Protein 2O8P (pdb70)

Sequence (215 aa):
DERLLQKYRAQVFEWGGCCFDKFEALKSLIYLSEFENSEFDDEERHLLTLCIKHKISDYRTTTSSQVLQEQTKQLNNDELVKICSEYVFSSLRKDIKAFLQSFEDCVDRLVEKSFFSKFFKLKVKSSDISRYKLEFGLCSLEDSKKIHQDAFTLLCEHPDKIEQLPLGFIQNLAYILSEKYGEKKQVFNLNSLGKILELQIKEQENDRKAQITVYLQGIK

Foldseek 3Di:
DLLVVLLVQLVVCVVVLNLVSVVSLLVNLVVCLVVLHADDPSSLVSLVSSLVSLVVVLVCLVVLVVVLVPDDPDVVVNVVSVVVNVVSLVVNLVVLVVSLVSLVSGRDDDLQSVLSSLLVVLVSLVVCCVSVNDDLVVSLVSLVVSLVSCVVCLVCVLVYDLVSNLVSLCCCVPPVVCVPVSVCLVVSLVVLVVVLVPDPDVVSVSSVVNSVSSD

CATH classification: 1.20.190.20

Solvent-accessible surface area: 12506 Å² total

Radius of gyration: 20.88 Å; Cα contacts (8 Å, |Δi|>4): 177; chains: 1; bounding box: 38×69×44 Å

Nearest PDB structures (foldseek):
  2o8p-assembly1_A-2  TM=1.005E+00  e=1.101E-26  Cryptosporidium parvum
  6fnb-assembly1_B  TM=6.267E-01  e=9.068E-07  Homo sapiens
  2c1n-assembly2_B  TM=6.192E-01  e=2.957E-06  Homo sapiens
  6f09-assembly3_P  TM=6.173E-01  e=4.316E-06  Homo sapiens
  4y3b-assembly1_A  TM=6.314E-01  e=2.602E-05  Homo sapiens

InterPro domains:
  IPR023410 14-3-3 domain [PF00244] (18-228)
  IPR036815 14-3-3 domain superfamily [G3DSA:1.20.190.20] (6-232)
  IPR036815 14-3-3 domain superfamily [SSF48445] (8-223)

Structure (mmCIF, N/CA/C/O backbone):
data_2O8P
#
_entry.id   2O8P
#
_cell.length_a   87.325
_cell.length_b   87.325
_cell.length_c   167.213
_cell.angle_alpha   90.00
_cell.angle_beta   90.00
_cell.angle_gamma   90.00
#
_symmetry.space_group_name_H-M   'I 4 2 2'
#
loop_
_entity.id
_entity.type
_entity.pdbx_description
1 polymer '14-3-3 domain containing protein'
2 water water
#
loop_
_atom_site.group_PDB
_atom_site.id
_atom_site.type_symbol
_atom_site.label_atom_id
_atom_site.label_alt_id
_atom_site.label_comp_id
_atom_site.label_asym_id
_atom_site.label_entity_id
_atom_site.label_seq_id
_atom_site.pdbx_PDB_ins_code
_atom_site.Cartn_x
_atom_site.Cartn_y
_atom_site.Cartn_z
_atom_site.occupancy
_atom_site.B_iso_or_equiv
_atom_site.auth_seq_id
_atom_site.auth_comp_id
_atom_site.auth_asym_id
_atom_site.auth_atom_id
_atom_site.pdbx_PDB_model_num
ATOM 9 N N . ASP A 1 4 ? 41.517 26.727 2.303 1.00 29.36 9 ASP A N 1
ATOM 10 C CA . ASP A 1 4 ? 42.715 26.116 2.855 1.00 24.78 9 ASP A CA 1
ATOM 11 C C . ASP A 1 4 ? 42.475 24.617 3.067 1.00 21.66 9 ASP A C 1
ATOM 12 O O . ASP A 1 4 ? 41.394 24.102 2.716 1.00 18.44 9 ASP A O 1
ATOM 17 N N . GLU A 1 5 ? 43.468 23.914 3.622 1.00 17.69 10 GLU A N 1
ATOM 18 C CA . GLU A 1 5 ? 43.334 22.484 3.730 1.00 15.97 10 GLU A CA 1
ATOM 19 C C . GLU A 1 5 ? 42.155 22.101 4.636 1.00 13.09 10 GLU A C 1
ATOM 20 O O . GLU A 1 5 ? 41.444 21.143 4.341 1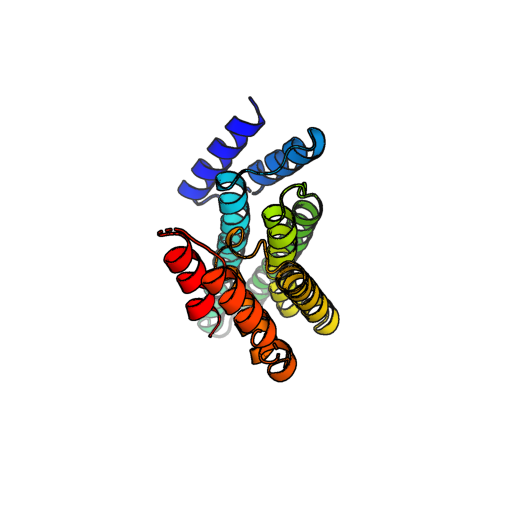.00 12.11 10 GLU A O 1
ATOM 26 N N . ARG A 1 6 ? 41.976 22.836 5.727 1.00 12.74 11 ARG A N 1
ATOM 27 C CA . ARG A 1 6 ? 40.887 22.522 6.660 1.00 12.96 11 ARG A CA 1
ATOM 28 C C . ARG A 1 6 ? 39.496 22.606 5.990 1.00 13.41 11 ARG A C 1
ATOM 29 O O . ARG A 1 6 ? 38.663 21.693 6.117 1.00 12.48 11 ARG A O 1
ATOM 37 N N . LEU A 1 7 ? 39.243 23.677 5.245 1.00 13.45 12 LEU A N 1
ATOM 38 C CA . LEU A 1 7 ? 37.971 23.733 4.479 1.00 13.18 12 LEU A CA 1
ATOM 39 C C . LEU A 1 7 ? 37.881 22.641 3.416 1.00 12.44 12 LEU A C 1
ATOM 40 O O . LEU A 1 7 ? 36.823 22.018 3.231 1.00 11.81 12 LEU A O 1
ATOM 45 N N . LEU A 1 8 ? 38.973 22.385 2.690 1.00 12.04 13 LEU A N 1
ATOM 46 C CA . LEU A 1 8 ? 38.940 21.311 1.693 1.00 11.94 13 LEU A CA 1
ATOM 47 C C . LEU A 1 8 ? 38.495 20.000 2.316 1.00 11.65 13 LEU A C 1
ATOM 48 O O . LEU A 1 8 ? 37.669 19.271 1.745 1.00 11.15 13 LEU A O 1
ATOM 53 N N . GLN A 1 9 ? 39.051 19.678 3.481 1.00 10.73 14 GLN A N 1
ATOM 54 C CA . GLN A 1 9 ? 38.715 18.378 4.122 1.00 11.29 14 GLN A CA 1
ATOM 55 C C . GLN A 1 9 ? 37.262 18.253 4.579 1.00 11.47 14 GLN A C 1
ATOM 56 O O . GLN A 1 9 ? 36.694 17.157 4.552 1.00 11.18 14 GLN A O 1
ATOM 62 N N . LYS A 1 10 ? 36.664 19.368 4.982 1.00 11.05 15 LYS A N 1
ATOM 63 C CA . LYS A 1 10 ? 35.229 19.416 5.279 1.00 11.02 15 LYS A CA 1
ATOM 64 C C . LYS A 1 10 ? 34.473 19.041 3.996 1.00 11.17 15 LYS A C 1
ATOM 65 O O . LYS A 1 10 ? 33.546 18.203 3.995 1.00 10.74 15 LYS A O 1
ATOM 71 N N . TYR A 1 11 ? 34.838 19.702 2.895 1.00 10.66 16 TYR A N 1
ATOM 72 C CA . TYR A 1 11 ? 34.198 19.380 1.618 1.00 11.05 16 TYR A CA 1
ATOM 73 C C . TYR A 1 11 ? 34.417 17.916 1.187 1.00 11.66 16 TYR A C 1
ATOM 74 O O . TYR A 1 11 ? 33.456 17.237 0.766 1.00 11.56 16 TYR A O 1
ATOM 83 N N . ARG A 1 12 ? 35.657 17.423 1.312 1.00 11.16 17 ARG A N 1
ATOM 84 C CA . ARG A 1 12 ? 35.944 16.040 0.911 1.00 11.51 17 ARG A CA 1
ATOM 85 C C . ARG A 1 12 ? 35.155 15.078 1.788 1.00 11.65 17 ARG A C 1
ATOM 86 O O . ARG A 1 12 ? 34.562 14.148 1.279 1.00 10.74 17 ARG A O 1
ATOM 94 N N . ALA A 1 13 ? 35.107 15.342 3.098 1.00 11.66 18 ALA A N 1
ATOM 95 C CA . ALA A 1 13 ? 34.354 14.476 4.030 1.00 11.20 18 ALA A CA 1
ATOM 96 C C . ALA A 1 13 ? 32.873 14.396 3.646 1.00 11.63 18 ALA A C 1
ATOM 97 O O . ALA A 1 13 ? 32.260 13.302 3.644 1.00 10.96 18 ALA A O 1
ATOM 99 N N . GLN A 1 14 ? 32.271 15.561 3.341 1.00 10.95 19 GLN A N 1
ATOM 100 C CA . GLN A 1 14 ? 30.880 15.563 2.864 1.00 11.90 19 GLN A CA 1
ATOM 101 C C . GLN A 1 14 ? 30.684 14.780 1.582 1.00 11.78 19 GLN A C 1
ATOM 102 O O . GLN A 1 14 ? 29.753 13.971 1.464 1.00 11.89 19 GLN A O 1
ATOM 108 N N . VAL A 1 15 ? 31.537 15.027 0.597 1.00 11.74 20 VAL A N 1
ATOM 109 C CA . VAL A 1 15 ? 31.386 14.362 -0.693 1.00 12.01 20 VAL A CA 1
ATOM 110 C C . VAL A 1 15 ? 31.551 12.819 -0.569 1.00 12.23 20 VAL A C 1
ATOM 111 O O . VAL A 1 15 ? 30.774 12.067 -1.154 1.00 11.60 20 VAL A O 1
ATOM 115 N N . PHE A 1 16 ? 32.530 12.359 0.211 1.00 13.03 21 PHE A N 1
ATOM 116 C CA . PHE A 1 16 ? 32.686 10.918 0.496 1.00 12.74 21 PHE A CA 1
ATOM 117 C C . PHE A 1 16 ? 31.476 10.339 1.211 1.00 13.15 21 PHE A C 1
ATOM 118 O O . PHE A 1 16 ? 31.078 9.226 0.926 1.00 13.21 21 PHE A O 1
ATOM 126 N N . GLU A 1 17 ? 30.874 11.099 2.125 1.00 12.60 22 GLU A N 1
ATOM 127 C CA . GLU A 1 17 ? 29.646 10.668 2.768 1.00 14.71 22 GLU A CA 1
ATOM 128 C C . GLU A 1 17 ? 28.538 10.497 1.734 1.00 14.49 22 GLU A C 1
ATOM 129 O O . GLU A 1 17 ? 27.835 9.494 1.730 1.00 14.86 22 GLU A O 1
ATOM 135 N N . TRP A 1 18 ? 28.404 11.470 0.843 1.00 14.80 23 TRP A N 1
ATOM 136 C CA . TRP A 1 18 ? 27.383 11.379 -0.219 1.00 14.50 23 TRP A CA 1
ATOM 137 C C . TRP A 1 18 ? 27.600 10.177 -1.140 1.00 15.32 23 TRP A C 1
ATOM 138 O O . TRP A 1 18 ? 26.630 9.507 -1.557 1.00 14.97 23 TRP A O 1
ATOM 149 N N . GLY A 1 19 ? 28.862 9.886 -1.460 1.00 15.15 24 GLY A N 1
ATOM 150 C CA . GLY A 1 19 ? 29.194 8.683 -2.252 1.00 16.91 24 GLY A CA 1
ATOM 151 C C . GLY A 1 19 ? 29.234 7.375 -1.463 1.00 18.80 24 GLY A C 1
ATOM 152 O O . GLY A 1 19 ? 29.559 6.333 -2.025 1.00 20.34 24 GLY A O 1
ATOM 153 N N . GLY A 1 20 ? 28.922 7.416 -0.170 1.00 17.85 25 GLY A N 1
ATOM 154 C CA . GLY A 1 20 ? 28.952 6.219 0.678 1.00 17.51 25 GLY A CA 1
ATOM 155 C C . GLY A 1 20 ? 30.307 5.585 0.926 1.00 18.40 25 GLY A C 1
ATOM 156 O O . GLY A 1 20 ? 30.365 4.413 1.287 1.00 18.96 25 GLY A O 1
ATOM 157 N N A CYS A 1 21 ? 31.371 6.368 0.763 0.50 18.44 26 CYS A N 1
ATOM 158 N N B CYS A 1 21 ? 31.394 6.337 0.711 0.50 17.79 26 CYS A N 1
ATOM 159 C CA A CYS A 1 21 ? 32.726 5.908 0.965 0.50 17.81 26 CYS A CA 1
ATOM 160 C CA B CYS A 1 21 ? 32.751 5.866 0.999 0.50 17.86 26 CYS A CA 1
ATOM 161 C C A CYS A 1 21 ? 33.233 6.283 2.366 0.50 17.60 26 CYS A C 1
ATOM 162 C C B CYS A 1 21 ? 33.200 6.302 2.382 0.50 17.52 26 CYS A C 1
ATOM 163 O O A CYS A 1 21 ? 33.981 7.249 2.530 0.50 16.18 26 CYS A O 1
ATOM 164 O O B CYS A 1 21 ? 33.868 7.324 2.553 0.50 16.16 26 CYS A O 1
ATOM 169 N N . PHE A 1 22 ? 32.831 5.506 3.373 1.00 16.88 27 PHE A N 1
ATOM 170 C CA . PHE A 1 22 ? 33.017 5.926 4.768 1.00 17.22 27 PHE A CA 1
ATOM 171 C C . PHE A 1 22 ? 34.453 5.842 5.247 1.00 17.29 27 PHE A C 1
ATOM 172 O O . PHE A 1 22 ? 34.852 6.578 6.171 1.00 16.66 27 PHE A O 1
ATOM 180 N N . ASP A 1 23 ? 35.242 4.966 4.624 1.00 18.34 28 ASP A N 1
ATOM 181 C CA . ASP A 1 23 ? 36.658 4.892 4.960 1.00 18.85 28 ASP A CA 1
ATOM 182 C C . ASP A 1 23 ? 37.446 6.130 4.471 1.00 17.98 28 ASP A C 1
ATOM 183 O O . ASP A 1 23 ? 38.284 6.665 5.225 1.00 16.11 28 ASP A O 1
ATOM 188 N N . LYS A 1 24 ? 37.150 6.609 3.248 1.00 16.61 29 LYS A N 1
ATOM 189 C CA . LYS A 1 24 ? 37.713 7.866 2.732 1.00 16.78 29 LYS A CA 1
ATOM 190 C C . LYS A 1 24 ? 37.202 9.067 3.530 1.00 15.20 29 LYS A C 1
ATOM 191 O O . LYS A 1 24 ? 37.939 10.043 3.754 1.00 14.34 29 LYS A O 1
ATOM 203 N N . PHE A 1 26 ? 36.466 8.942 6.678 1.00 13.52 31 PHE A N 1
ATOM 204 C CA . PHE A 1 26 ? 37.214 8.919 7.943 1.00 13.50 31 PHE A CA 1
ATOM 205 C C . PHE A 1 26 ? 38.609 9.476 7.752 1.00 13.46 31 PHE A C 1
ATOM 206 O O . PHE A 1 26 ? 39.097 10.162 8.634 1.00 11.91 31 PHE A O 1
ATOM 214 N N . GLU A 1 27 ? 39.267 9.187 6.617 1.00 14.12 32 GLU A N 1
ATOM 215 C CA . GLU A 1 27 ? 40.608 9.766 6.352 1.00 14.58 32 GLU A CA 1
ATOM 216 C C . GLU A 1 27 ? 40.578 11.310 6.319 1.00 14.02 32 GLU A C 1
ATOM 217 O O . GLU A 1 27 ? 41.468 11.987 6.853 1.00 12.64 32 GLU A O 1
ATOM 223 N N . ALA A 1 28 ? 39.550 11.859 5.689 1.00 13.52 33 ALA A N 1
ATOM 224 C CA . ALA A 1 28 ? 39.379 13.323 5.645 1.00 12.94 33 ALA A CA 1
ATOM 225 C C . ALA A 1 28 ? 39.149 13.863 7.060 1.00 12.25 33 ALA A C 1
ATOM 226 O O . ALA A 1 28 ? 39.695 14.892 7.442 1.00 11.08 33 ALA A O 1
ATOM 228 N N . LEU A 1 29 ? 38.362 13.150 7.856 1.00 12.04 34 LEU A N 1
ATOM 229 C CA . LEU A 1 29 ? 38.104 13.549 9.251 1.00 12.61 34 LEU A CA 1
ATOM 230 C C . LEU A 1 29 ? 39.357 13.488 10.123 1.00 11.91 34 LEU A C 1
ATOM 231 O O . LEU A 1 29 ? 39.591 14.385 10.960 1.00 10.05 34 LEU A O 1
ATOM 236 N N . LYS A 1 30 ? 40.180 12.446 9.920 1.00 9.96 35 LYS A N 1
ATOM 237 C CA . LYS A 1 30 ? 41.477 12.390 10.596 1.00 10.27 35 LYS A CA 1
ATOM 238 C C . 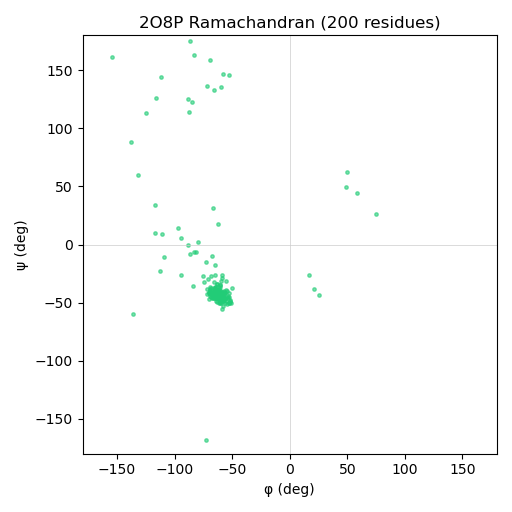LYS A 1 30 ? 42.324 13.624 10.304 1.00 11.05 35 LYS A C 1
ATOM 239 O O . LYS A 1 30 ? 43.014 14.151 11.190 1.00 10.89 35 LYS A O 1
ATOM 245 N N . SER A 1 31 ? 42.310 14.068 9.060 1.00 11.74 36 SER A N 1
ATOM 246 C CA . SER A 1 31 ? 43.038 15.310 8.704 1.00 12.30 36 SER A CA 1
ATOM 247 C C . SER A 1 31 ? 42.415 16.539 9.395 1.00 12.86 36 SER A C 1
ATOM 248 O O . SER A 1 31 ? 43.146 17.359 9.948 1.00 11.83 36 SER A O 1
ATOM 251 N N . LEU A 1 32 ? 41.084 16.655 9.400 1.00 12.86 37 LEU A N 1
ATOM 252 C CA . LEU A 1 32 ? 40.387 17.744 10.167 1.00 13.57 37 LEU A CA 1
ATOM 253 C C . LEU A 1 32 ? 40.785 17.796 11.634 1.00 14.10 37 LEU A C 1
ATOM 254 O O . LEU A 1 32 ? 41.058 18.882 12.195 1.00 13.21 37 LEU A O 1
ATOM 259 N N . ILE A 1 33 ? 40.806 16.615 12.260 1.00 12.33 38 ILE A N 1
ATOM 260 C CA . ILE A 1 33 ? 41.183 16.489 13.670 1.00 13.40 38 ILE A CA 1
ATOM 261 C C . ILE A 1 33 ? 42.621 17.012 13.873 1.00 13.03 38 ILE A C 1
ATOM 262 O O . ILE A 1 33 ? 42.890 17.765 14.808 1.00 12.82 38 ILE A O 1
ATOM 267 N N . TYR A 1 34 ? 43.540 16.531 13.041 1.00 12.89 39 TYR A N 1
ATOM 268 C CA . TYR A 1 34 ? 44.956 16.942 13.147 1.00 12.99 39 TYR A CA 1
ATOM 269 C C . TYR A 1 34 ? 45.071 18.464 12.982 1.00 12.37 39 TYR A C 1
ATOM 270 O O . TYR A 1 34 ? 45.774 19.139 13.763 1.00 12.12 39 TYR A O 1
ATOM 279 N N . LEU A 1 35 ? 44.394 19.010 11.966 1.00 13.02 40 LEU A N 1
ATOM 280 C CA . LEU A 1 35 ? 44.511 20.453 11.646 1.00 14.11 40 LEU A CA 1
ATOM 281 C C . LEU A 1 35 ? 43.966 21.341 12.767 1.00 14.62 40 LEU A C 1
ATOM 282 O O . LEU A 1 35 ? 44.598 22.341 13.169 1.00 14.43 40 LEU A O 1
ATOM 287 N N . SER A 1 36 ? 42.778 20.970 13.253 1.00 14.50 41 SER A N 1
ATOM 288 C CA . SER A 1 36 ? 42.142 21.679 14.364 1.00 15.69 41 SER A CA 1
ATOM 289 C C . SER A 1 36 ? 43.023 21.596 15.619 1.00 15.45 41 SER A C 1
ATOM 290 O O . SER A 1 36 ? 43.204 22.598 16.311 1.00 15.86 41 SER A O 1
ATOM 293 N N . GLU A 1 37 ? 43.587 20.419 15.907 1.00 15.81 42 GLU A N 1
ATOM 294 C CA . GLU A 1 37 ? 44.459 20.234 17.058 1.00 17.21 42 GLU A CA 1
ATOM 295 C C . GLU A 1 37 ? 45.706 21.093 16.909 1.00 18.39 42 GLU A C 1
ATOM 296 O O . GLU A 1 37 ? 46.101 21.785 17.848 1.00 18.25 42 GLU A O 1
ATOM 302 N N . PHE A 1 38 ? 46.298 21.052 15.723 1.00 18.18 43 PHE A N 1
ATOM 303 C CA . PHE A 1 38 ? 47.537 21.796 15.443 1.00 20.09 43 PHE A CA 1
ATOM 304 C C . PHE A 1 38 ? 47.370 23.306 15.662 1.00 20.68 43 PHE A C 1
ATOM 305 O O . PHE A 1 38 ? 48.240 23.961 16.242 1.00 21.26 43 PHE A O 1
ATOM 313 N N . GLU A 1 39 ? 46.261 23.843 15.194 1.00 20.20 44 GLU A N 1
ATOM 314 C CA . GLU A 1 39 ? 45.981 25.255 15.298 1.00 22.23 44 GLU A CA 1
ATOM 315 C C . GLU A 1 39 ? 45.276 25.647 16.600 1.00 22.65 44 GLU A C 1
ATOM 316 O O . GLU A 1 39 ? 44.979 26.825 16.802 1.00 23.09 44 GLU A O 1
ATOM 322 N N . ASN A 1 40 ? 44.994 24.661 17.457 1.00 22.01 45 ASN A N 1
ATOM 323 C CA . ASN A 1 40 ? 44.206 24.858 18.680 1.00 22.96 45 ASN A CA 1
ATOM 324 C C . ASN A 1 40 ? 42.902 25.627 18.407 1.00 22.73 45 ASN A C 1
ATOM 325 O O . ASN A 1 40 ? 42.559 26.608 19.103 1.00 22.08 45 ASN A O 1
ATOM 330 N N . SER A 1 41 ? 42.169 25.164 17.391 1.00 21.80 46 SER A N 1
ATOM 331 C CA . SER A 1 41 ? 41.000 25.865 16.895 1.00 21.77 46 SER A CA 1
ATOM 332 C C . SER A 1 41 ? 39.793 24.929 16.910 1.00 21.01 46 SER A C 1
ATOM 333 O O . SER A 1 41 ? 39.779 23.944 16.174 1.00 21.54 46 SER A O 1
ATOM 336 N N . GLU A 1 42 ? 38.801 25.220 17.756 1.00 19.21 47 GLU A N 1
ATOM 337 C CA . GLU A 1 42 ? 37.644 24.339 17.962 1.00 18.39 47 GLU A CA 1
ATOM 338 C C . GLU A 1 42 ? 36.953 23.954 16.653 1.00 17.34 47 GLU A C 1
ATOM 339 O O . GLU A 1 42 ? 36.892 24.773 15.734 1.00 16.98 47 GLU A O 1
ATOM 345 N N . PHE A 1 43 ? 36.404 22.734 16.563 1.00 16.39 48 PHE A N 1
ATOM 346 C CA . PHE A 1 43 ? 35.512 22.353 15.447 1.00 16.13 48 PHE A CA 1
ATOM 347 C C . PHE A 1 43 ? 34.303 23.293 15.379 1.00 16.71 48 PHE A C 1
ATOM 348 O O . PHE A 1 43 ? 33.823 23.788 16.429 1.00 17.03 48 PHE A O 1
ATOM 356 N N . ASP A 1 44 ? 33.823 23.546 14.169 1.00 15.83 49 ASP A N 1
ATOM 357 C CA . ASP A 1 44 ? 32.498 24.134 13.994 1.00 16.15 49 ASP A CA 1
ATOM 358 C C . ASP A 1 44 ? 31.391 23.066 13.962 1.00 16.46 49 ASP A C 1
ATOM 359 O O . ASP A 1 44 ? 31.670 21.860 14.006 1.00 13.98 49 ASP A O 1
ATOM 364 N N . ASP A 1 45 ? 30.122 23.470 13.913 1.00 15.44 50 ASP A N 1
ATOM 365 C CA . ASP A 1 45 ? 29.066 22.450 14.015 1.00 16.90 50 ASP A CA 1
ATOM 366 C C . ASP A 1 45 ? 28.968 21.510 12.811 1.00 16.53 50 ASP A C 1
ATOM 367 O O . ASP A 1 45 ? 28.520 20.375 12.970 1.00 16.43 50 ASP A O 1
ATOM 372 N N . GLU A 1 46 ? 29.373 21.975 11.630 1.00 15.87 51 GLU A N 1
ATOM 373 C CA . GLU A 1 46 ? 29.357 21.133 10.425 1.00 17.12 51 GLU A CA 1
ATOM 374 C C . GLU A 1 46 ? 30.440 20.048 10.563 1.00 15.45 51 GLU A C 1
ATOM 375 O O . GLU A 1 46 ? 30.197 18.896 10.212 1.00 15.62 51 GLU A O 1
ATOM 381 N N . GLU A 1 47 ? 31.606 20.422 11.081 1.00 14.22 52 GLU A N 1
ATOM 382 C CA . GLU A 1 47 ? 32.685 19.448 11.334 1.00 13.81 52 GLU A CA 1
ATOM 383 C C . GLU A 1 47 ? 32.254 18.431 12.383 1.00 13.95 52 GLU A C 1
ATOM 384 O O . GLU A 1 47 ? 32.537 17.247 12.240 1.00 12.29 52 GLU A O 1
ATOM 390 N N . ARG A 1 48 ? 31.610 18.902 13.459 1.00 12.66 53 ARG A N 1
ATOM 391 C CA . ARG A 1 48 ? 31.133 17.964 14.483 1.00 13.74 53 ARG A CA 1
ATOM 392 C C . ARG A 1 48 ? 30.121 16.982 13.903 1.00 13.47 53 ARG A C 1
ATOM 393 O O . ARG A 1 48 ? 30.129 15.814 14.248 1.00 13.01 53 ARG A O 1
ATOM 401 N N . HIS A 1 49 ? 29.209 17.478 13.071 1.00 13.50 54 HIS A N 1
ATOM 402 C CA . HIS A 1 49 ? 28.165 16.647 12.469 1.00 14.74 54 HIS A CA 1
ATOM 403 C C . HIS A 1 49 ? 28.776 15.578 11.547 1.00 13.62 54 HIS A C 1
ATOM 404 O O . HIS A 1 49 ? 28.345 14.429 11.555 1.00 13.74 54 HIS A O 1
ATOM 411 N N . LEU A 1 50 ? 29.790 15.945 10.773 1.00 12.39 55 LEU A N 1
ATOM 412 C CA . LEU A 1 50 ? 30.443 14.963 9.904 1.00 12.53 55 LEU A CA 1
ATOM 413 C C . LEU A 1 50 ? 31.144 13.879 10.735 1.00 11.79 55 LEU A C 1
ATOM 414 O O . LEU A 1 50 ? 31.113 12.690 10.372 1.00 12.13 55 LEU A O 1
ATOM 419 N N . LEU A 1 51 ? 31.710 14.282 11.868 1.00 11.11 56 LEU A N 1
ATOM 420 C CA . LEU A 1 51 ? 32.416 13.346 12.753 1.00 12.11 56 LEU A CA 1
ATOM 421 C C . LEU A 1 51 ? 31.422 12.300 13.301 1.00 12.09 56 LEU A C 1
ATOM 422 O O . LEU A 1 51 ? 31.689 11.096 13.272 1.00 12.72 56 LEU A O 1
ATOM 427 N N . THR A 1 52 ? 30.249 12.735 13.769 1.00 12.82 57 THR A N 1
ATOM 428 C CA . THR A 1 52 ? 29.300 11.779 14.333 1.00 14.14 57 THR A CA 1
ATOM 429 C C . THR A 1 52 ? 28.598 10.938 13.242 1.00 13.96 57 THR A C 1
ATOM 430 O O . THR A 1 52 ? 28.275 9.760 13.466 1.00 14.87 57 THR A O 1
ATOM 434 N N . LEU A 1 53 ? 28.391 11.524 12.073 1.00 13.06 58 LEU A N 1
ATOM 435 C CA . LEU A 1 53 ? 27.910 10.760 10.907 1.00 14.05 58 LEU A CA 1
ATOM 436 C C . LEU A 1 53 ? 28.840 9.627 10.497 1.00 13.52 58 LEU A C 1
ATOM 437 O O . LEU A 1 53 ? 28.383 8.542 10.158 1.00 14.19 58 LEU A O 1
ATOM 442 N N . CYS A 1 54 ? 30.137 9.880 10.551 1.00 13.93 59 CYS A N 1
ATOM 443 C CA . CYS A 1 54 ? 31.129 8.875 10.197 1.00 14.13 59 CYS A CA 1
ATOM 444 C C . CYS A 1 54 ? 30.997 7.599 11.045 1.00 14.23 59 CYS A C 1
ATOM 445 O O . CYS A 1 54 ? 30.932 6.509 10.492 1.00 14.68 59 CYS A O 1
ATOM 448 N N . ILE A 1 55 ? 30.992 7.722 12.367 1.00 13.91 60 ILE A N 1
ATOM 449 C CA . ILE A 1 55 ? 30.869 6.524 13.223 1.00 14.08 60 ILE A CA 1
ATOM 450 C C . ILE A 1 55 ? 29.489 5.859 13.028 1.00 13.89 60 ILE A C 1
ATOM 451 O O . ILE A 1 55 ? 29.408 4.649 12.926 1.00 12.75 60 ILE A O 1
ATOM 456 N N . LYS A 1 56 ? 28.420 6.654 12.954 1.00 14.21 61 LYS A N 1
ATOM 457 C CA . LYS A 1 56 ? 27.062 6.113 12.733 1.00 15.85 61 LYS A CA 1
ATOM 458 C C . LYS A 1 56 ? 27.109 5.216 11.504 1.00 15.11 61 LYS A C 1
ATOM 459 O O . LYS A 1 56 ? 26.619 4.082 11.529 1.00 16.07 61 LYS A O 1
ATOM 465 N N . HIS A 1 57 ? 27.671 5.733 10.420 1.00 15.13 62 HIS A N 1
ATOM 466 C CA . HIS A 1 57 ? 27.683 5.004 9.138 1.00 16.73 62 HIS A CA 1
ATOM 467 C C . HIS A 1 57 ? 28.562 3.762 9.165 1.00 15.76 62 HIS A C 1
ATOM 468 O O . HIS A 1 57 ? 28.205 2.720 8.592 1.00 16.00 62 HIS A O 1
ATOM 475 N N . LYS A 1 58 ? 29.740 3.889 9.761 1.00 15.20 63 LYS A N 1
ATOM 476 C CA . LYS A 1 58 ? 30.659 2.761 9.830 1.00 14.93 63 LYS A CA 1
ATOM 477 C C . LYS A 1 58 ? 30.021 1.613 10.616 1.00 15.31 63 LYS A C 1
ATOM 478 O O . LYS A 1 58 ? 30.125 0.478 10.220 1.00 14.00 63 LYS A O 1
ATOM 484 N N . ILE A 1 59 ? 29.381 1.930 11.740 1.00 13.96 64 ILE A N 1
ATOM 485 C CA . ILE A 1 59 ? 28.753 0.908 12.562 1.00 14.79 64 ILE A CA 1
ATOM 486 C C . ILE A 1 59 ? 27.583 0.280 11.820 1.00 14.67 64 ILE A C 1
ATOM 487 O O . ILE A 1 59 ? 27.429 -0.933 11.825 1.00 13.50 64 ILE A O 1
ATOM 492 N N . SER A 1 60 ? 26.732 1.113 11.209 1.00 15.42 65 SER A N 1
ATOM 493 C CA . SER A 1 60 ? 25.594 0.617 10.450 1.00 17.32 65 SER A CA 1
ATOM 494 C C . SER A 1 60 ? 26.035 -0.338 9.316 1.00 17.29 65 SER A C 1
ATOM 495 O O . SER A 1 60 ? 25.431 -1.395 9.093 1.00 16.63 65 SER A O 1
ATOM 498 N N . ASP A 1 61 ? 27.076 0.044 8.591 1.00 16.93 66 ASP A N 1
ATOM 499 C CA . ASP A 1 61 ? 27.633 -0.821 7.559 1.00 18.29 66 ASP A CA 1
ATOM 500 C C . ASP A 1 61 ? 28.114 -2.148 8.091 1.00 17.10 66 ASP A C 1
ATOM 501 O O . ASP A 1 61 ? 27.813 -3.210 7.521 1.00 17.34 66 ASP A O 1
ATOM 506 N N . TYR A 1 62 ? 28.860 -2.094 9.184 1.00 15.24 67 TYR A N 1
ATOM 507 C CA . TYR A 1 62 ? 29.359 -3.295 9.821 1.00 15.63 67 TYR A CA 1
ATOM 508 C C . TYR A 1 62 ? 28.170 -4.230 10.140 1.00 15.82 67 TYR A C 1
ATOM 509 O O . TYR A 1 62 ? 28.198 -5.437 9.833 1.00 14.90 67 TYR A O 1
ATOM 518 N N . ARG A 1 63 ? 27.133 -3.671 10.753 1.00 14.29 68 ARG A N 1
ATOM 519 C CA . ARG A 1 63 ? 25.967 -4.473 11.126 1.00 15.55 68 ARG A CA 1
ATOM 520 C C . ARG A 1 63 ? 25.324 -5.120 9.899 1.00 15.66 68 ARG A C 1
ATOM 521 O O . ARG A 1 63 ? 24.981 -6.294 9.939 1.00 15.06 68 ARG A O 1
ATOM 529 N N . THR A 1 64 ? 25.148 -4.339 8.833 1.00 16.08 69 THR A N 1
ATOM 530 C CA . THR A 1 64 ? 24.524 -4.833 7.591 1.00 17.77 69 THR A CA 1
ATOM 531 C C . THR A 1 64 ? 25.339 -5.956 6.947 1.00 17.98 69 THR A C 1
ATOM 532 O O . THR A 1 64 ? 24.804 -7.024 6.649 1.00 16.14 69 THR A O 1
ATOM 544 N N A THR A 1 66 ? 27.704 -7.870 8.219 0.50 17.19 71 THR A N 1
ATOM 545 N N B THR A 1 66 ? 27.674 -7.888 8.211 0.50 17.18 71 THR A N 1
ATOM 546 C CA A THR A 1 66 ? 27.758 -9.052 9.099 0.50 16.31 71 THR A CA 1
ATOM 547 C CA B THR A 1 66 ? 27.779 -9.106 9.015 0.50 16.22 71 THR A CA 1
ATOM 548 C C A THR A 1 66 ? 26.458 -9.853 8.955 0.50 15.65 71 THR A C 1
ATOM 549 C C B THR A 1 66 ? 26.443 -9.862 9.042 0.50 15.92 71 THR A C 1
ATOM 550 O O A THR A 1 66 ? 26.471 -11.039 8.654 0.50 15.05 71 THR A O 1
ATOM 551 O O B THR A 1 66 ? 26.411 -11.082 8.954 0.50 15.48 71 THR A O 1
ATOM 558 N N A SER A 1 67 ? 25.330 -9.185 9.155 0.50 15.03 72 SER A N 1
ATOM 559 N N B SER A 1 67 ? 25.336 -9.135 9.128 0.50 15.48 72 SER A N 1
ATOM 560 C CA A SER A 1 67 ? 24.027 -9.860 9.102 0.50 14.18 72 SER A CA 1
ATOM 561 C CA B SER A 1 67 ? 24.023 -9.796 9.089 0.50 15.05 72 SER A CA 1
ATOM 562 C C A SER A 1 67 ? 23.755 -10.514 7.729 0.50 14.28 72 SER A C 1
ATOM 563 C C B SER A 1 67 ? 23.815 -10.521 7.748 0.50 14.69 72 SER A C 1
ATOM 564 O O A SER A 1 67 ? 23.164 -11.603 7.657 0.50 14.31 72 SER A O 1
ATOM 565 O O B SER A 1 67 ? 23.342 -11.666 7.722 0.50 14.66 72 SER A O 1
ATOM 570 N N . GLN A 1 68 ? 24.191 -9.869 6.645 1.00 13.34 73 GLN A N 1
ATOM 571 C CA . GLN A 1 68 ? 24.038 -10.428 5.295 1.00 14.74 73 GLN A CA 1
ATOM 572 C C . GLN A 1 68 ? 24.811 -11.739 5.143 1.00 14.47 73 GLN A C 1
ATOM 573 O O . GLN A 1 68 ? 24.287 -12.750 4.639 1.00 15.19 73 GLN A O 1
ATOM 579 N N . VAL A 1 69 ? 26.047 -11.749 5.620 1.00 13.50 74 VAL A N 1
ATOM 580 C CA . VAL A 1 69 ? 26.880 -12.949 5.487 1.00 13.23 74 VAL A CA 1
ATOM 581 C C . VAL A 1 69 ? 26.327 -14.073 6.382 1.00 13.67 74 VAL A C 1
ATOM 582 O O . VAL A 1 69 ? 26.217 -15.210 5.947 1.00 13.41 74 VAL A O 1
ATOM 586 N N . LEU A 1 70 ? 25.957 -13.746 7.617 1.00 13.57 75 LEU A N 1
ATOM 587 C CA . LEU A 1 70 ? 25.439 -14.757 8.536 1.00 15.23 75 LEU A CA 1
ATOM 588 C C . LEU A 1 70 ? 24.123 -15.359 8.026 1.00 16.57 75 LEU A C 1
ATOM 589 O O . LEU A 1 70 ? 23.907 -16.566 8.155 1.00 16.25 75 LEU A O 1
ATOM 594 N N . GLN A 1 71 ? 23.234 -14.519 7.489 1.00 16.05 76 GLN A N 1
ATOM 595 C CA . GLN A 1 71 ? 21.985 -14.982 6.889 1.00 19.05 76 GLN A CA 1
ATOM 596 C C . GLN A 1 71 ? 22.203 -16.025 5.770 1.00 17.28 76 GLN A C 1
ATOM 597 O O . GLN A 1 71 ?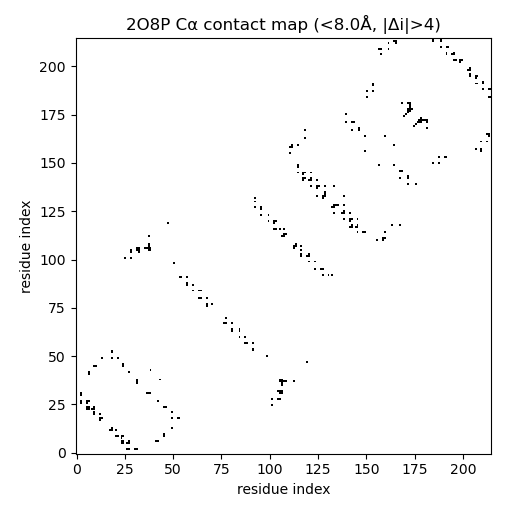 21.541 -17.085 5.731 1.00 16.85 76 GLN A O 1
ATOM 603 N N . GLU A 1 72 ? 23.139 -15.731 4.881 1.00 15.68 77 GLU A N 1
ATOM 604 C CA . GLU A 1 72 ? 23.463 -16.623 3.779 1.00 17.13 77 GLU A CA 1
ATOM 605 C C . GLU A 1 72 ? 24.164 -17.884 4.272 1.00 16.88 77 GLU A C 1
ATOM 606 O O . GLU A 1 72 ? 23.876 -18.991 3.776 1.00 17.87 77 GLU A O 1
ATOM 612 N N . GLN A 1 73 ? 25.078 -17.730 5.232 1.00 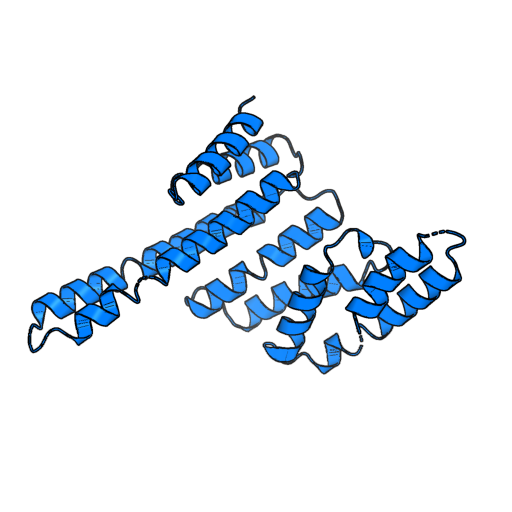16.55 78 GLN A N 1
ATOM 613 C CA . GLN A 1 73 ? 25.799 -18.866 5.824 1.00 18.55 78 GLN A CA 1
ATOM 614 C C . GLN A 1 73 ? 24.806 -19.953 6.275 1.00 19.27 78 GLN A C 1
ATOM 615 O O . GLN A 1 73 ? 24.960 -21.145 5.949 1.00 18.83 78 GLN A O 1
ATOM 621 N N . THR A 1 74 ? 23.790 -19.534 7.021 1.00 19.64 79 THR A N 1
ATOM 622 C CA . THR A 1 74 ? 22.818 -20.486 7.581 1.00 21.28 79 THR A CA 1
ATOM 623 C C . THR A 1 74 ? 21.984 -21.226 6.524 1.00 21.30 79 THR A C 1
ATOM 624 O O . THR A 1 74 ? 21.501 -22.329 6.793 1.00 21.71 79 THR A O 1
ATOM 628 N N . LYS A 1 75 ? 21.795 -20.628 5.350 1.00 19.92 80 LYS A N 1
ATOM 629 C CA . LYS A 1 75 ? 21.003 -21.258 4.301 1.00 21.38 80 LYS A CA 1
ATOM 630 C C . LYS A 1 75 ? 21.790 -22.280 3.457 1.00 20.65 80 LYS A C 1
ATOM 631 O O . LYS A 1 75 ? 21.206 -22.956 2.596 1.00 21.70 80 LYS A O 1
ATOM 637 N N . GLN A 1 76 ? 23.102 -22.391 3.668 1.00 19.27 81 GLN A N 1
ATOM 638 C CA . GLN A 1 76 ? 23.885 -23.401 2.948 1.00 18.88 81 GLN A CA 1
ATOM 639 C C . GLN A 1 76 ? 23.791 -24.728 3.693 1.00 19.08 81 GLN A C 1
ATOM 640 O O . GLN A 1 76 ? 24.060 -24.800 4.895 1.00 20.11 81 GLN A O 1
ATOM 646 N N . LEU A 1 77 ? 23.316 -25.769 3.017 1.00 17.93 82 LEU A N 1
ATOM 647 C CA . LEU A 1 77 ? 23.177 -27.046 3.698 1.00 18.49 82 LEU A CA 1
ATOM 648 C C . LEU A 1 77 ? 24.489 -27.829 3.561 1.00 18.83 82 LEU A C 1
ATOM 649 O O . LEU A 1 77 ? 24.979 -28.069 2.460 1.00 22.27 82 LEU A O 1
ATOM 654 N N . ASN A 1 78 ? 25.067 -28.245 4.664 1.00 20.38 83 ASN A N 1
ATOM 655 C CA . ASN A 1 78 ? 26.233 -29.107 4.577 1.00 19.37 83 ASN A CA 1
ATOM 656 C C . ASN A 1 78 ? 27.344 -28.627 3.640 1.00 18.67 83 ASN A C 1
ATOM 657 O O . ASN A 1 78 ? 27.676 -29.290 2.626 1.00 19.76 83 ASN A O 1
ATOM 662 N N . ASN A 1 79 ? 27.912 -27.484 3.954 1.00 16.41 84 ASN A N 1
ATOM 663 C CA . ASN A 1 79 ? 29.163 -27.109 3.309 1.00 15.42 84 ASN A CA 1
ATOM 664 C C . ASN A 1 79 ? 30.037 -26.529 4.405 1.00 15.04 84 ASN A C 1
ATOM 665 O O . ASN A 1 79 ? 30.039 -25.334 4.647 1.00 12.80 84 ASN A O 1
ATOM 670 N N . ASP A 1 80 ? 30.770 -27.408 5.067 1.00 15.30 85 ASP A N 1
ATOM 671 C CA . ASP A 1 80 ? 31.533 -27.038 6.261 1.00 16.87 85 ASP A CA 1
ATOM 672 C C . ASP A 1 80 ? 32.653 -26.033 5.902 1.00 15.20 85 ASP A C 1
ATOM 673 O O . ASP A 1 80 ? 32.965 -25.133 6.682 1.00 14.73 85 ASP A O 1
ATOM 678 N N . GLU A 1 81 ? 33.274 -26.241 4.747 1.00 14.91 86 GLU A N 1
ATOM 679 C CA . GLU A 1 81 ? 34.371 -25.379 4.279 1.00 14.60 86 GLU A CA 1
ATOM 680 C C . GLU A 1 81 ? 33.892 -23.974 3.966 1.00 14.00 86 GLU A C 1
ATOM 681 O O . GLU A 1 81 ? 34.547 -23.005 4.350 1.00 13.11 86 GLU A O 1
ATOM 687 N N . LEU A 1 82 ? 32.768 -23.856 3.257 1.00 12.31 87 LEU A N 1
ATOM 688 C CA . LEU A 1 82 ? 32.213 -22.533 2.993 1.00 11.47 87 LEU A CA 1
ATOM 689 C C . LEU A 1 82 ? 31.778 -21.860 4.293 1.00 11.94 87 LEU A C 1
ATOM 690 O O . LEU A 1 82 ? 32.010 -20.674 4.471 1.00 11.76 87 LEU A O 1
ATOM 695 N N . VAL A 1 83 ? 31.159 -22.608 5.213 1.00 11.81 88 VAL A N 1
ATOM 696 C CA . VAL A 1 83 ? 30.824 -22.038 6.523 1.00 12.47 88 VAL A CA 1
ATOM 697 C C . VAL A 1 83 ? 32.050 -21.468 7.233 1.00 12.31 88 VAL A C 1
ATOM 698 O O . VAL A 1 83 ? 31.979 -20.386 7.827 1.00 10.03 88 VAL A O 1
ATOM 702 N N . LYS A 1 84 ? 33.182 -22.174 7.166 1.00 12.08 89 LYS A N 1
ATOM 703 C CA . LYS A 1 84 ? 34.379 -21.707 7.839 1.00 13.42 89 LYS A CA 1
ATOM 704 C C . LYS A 1 84 ? 34.877 -20.399 7.238 1.00 11.87 89 LYS A C 1
ATOM 705 O O . LYS A 1 84 ? 35.361 -19.542 7.978 1.00 12.63 89 LYS A O 1
ATOM 711 N N . ILE A 1 85 ? 34.773 -20.260 5.915 1.00 12.34 90 ILE A N 1
ATOM 712 C CA . ILE A 1 85 ? 35.167 -19.027 5.225 1.00 12.23 90 ILE A CA 1
ATOM 713 C C . ILE A 1 85 ? 34.257 -17.863 5.661 1.00 12.60 90 ILE A C 1
ATOM 714 O O . ILE A 1 85 ? 34.730 -16.734 5.913 1.00 11.64 90 ILE A O 1
ATOM 719 N N . CYS A 1 86 ? 32.956 -18.134 5.734 1.00 12.40 91 CYS A N 1
ATOM 720 C CA . CYS A 1 86 ? 32.000 -17.138 6.232 1.00 11.97 91 CYS A CA 1
ATOM 721 C C . CYS A 1 86 ? 32.384 -16.706 7.639 1.00 12.45 91 CYS A C 1
ATOM 722 O O . CYS A 1 86 ? 32.422 -15.520 7.927 1.00 12.55 91 CYS A O 1
ATOM 725 N N . SER A 1 87 ? 32.673 -17.663 8.528 1.00 11.76 92 SER A N 1
ATOM 726 C CA . SER A 1 87 ? 33.023 -17.326 9.912 1.00 12.27 92 SER A CA 1
ATOM 727 C C . SER A 1 87 ? 34.292 -16.496 10.000 1.00 11.55 92 SER A C 1
ATOM 728 O O . SER A 1 87 ? 34.357 -15.526 10.781 1.00 12.33 92 SER A O 1
ATOM 731 N N . GLU A 1 88 ? 35.289 -16.872 9.201 1.00 10.90 93 GLU A N 1
ATOM 732 C CA . GLU A 1 88 ? 36.567 -16.139 9.142 1.00 12.22 93 GLU A CA 1
ATOM 733 C C . GLU A 1 88 ? 36.340 -14.688 8.689 1.00 11.51 93 GLU A C 1
ATOM 734 O O . GLU A 1 88 ? 36.862 -13.722 9.302 1.00 10.51 93 GLU A O 1
ATOM 740 N N . TYR A 1 89 ? 35.514 -14.522 7.664 1.00 10.52 94 TYR A N 1
ATOM 741 C CA . TYR A 1 89 ? 35.174 -13.180 7.185 1.00 11.84 94 TYR A CA 1
ATOM 742 C C . TYR A 1 89 ? 34.436 -12.343 8.228 1.00 11.58 94 TYR A C 1
ATOM 743 O O . TYR A 1 89 ? 34.804 -11.179 8.459 1.00 10.80 94 TYR A O 1
ATOM 752 N N . VAL A 1 90 ? 33.444 -12.955 8.873 1.00 11.39 95 VAL A N 1
ATOM 753 C CA . VAL A 1 90 ? 32.674 -12.287 9.920 1.00 12.82 95 VAL A CA 1
ATOM 754 C C . VAL A 1 90 ? 33.614 -11.833 11.070 1.00 12.06 95 VAL A C 1
ATOM 755 O O . VAL A 1 90 ? 33.496 -10.715 11.620 1.00 11.49 95 VAL A O 1
ATOM 759 N N . PHE A 1 91 ? 34.570 -12.698 11.423 1.00 11.98 96 PHE A N 1
ATOM 760 C CA . PHE A 1 91 ? 35.523 -12.359 12.457 1.00 11.71 96 PHE A CA 1
ATOM 761 C C . PHE A 1 91 ? 36.384 -11.164 12.030 1.00 12.10 96 PHE A C 1
ATOM 762 O O . PHE A 1 91 ? 36.628 -10.243 12.846 1.00 12.69 96 PHE A O 1
ATOM 770 N N A SER A 1 92 ? 36.861 -11.182 10.786 0.50 11.78 97 SER A N 1
ATOM 771 N N B SER A 1 92 ? 36.834 -11.190 10.774 0.50 11.45 97 SER A N 1
ATOM 772 C CA A SER A 1 92 ? 37.693 -10.086 10.289 0.50 12.60 97 SER A CA 1
ATOM 773 C CA B SER A 1 92 ? 37.679 -10.131 10.216 0.50 11.88 97 SER A CA 1
ATOM 774 C C A SER A 1 92 ? 36.937 -8.756 10.324 0.50 12.93 97 SER A C 1
ATOM 775 C C B SER A 1 92 ? 36.966 -8.765 10.211 0.50 12.67 97 SER A C 1
ATOM 776 O O A SER A 1 92 ? 37.509 -7.730 10.689 0.50 12.13 97 SER A O 1
ATOM 777 O O B SER A 1 92 ? 37.593 -7.727 10.465 0.50 11.96 97 SER A O 1
ATOM 782 N N . LEU A 1 93 ? 35.666 -8.781 9.943 1.00 12.67 98 LEU A N 1
ATOM 783 C CA . LEU A 1 93 ? 34.846 -7.545 9.954 1.00 13.20 98 LEU A CA 1
ATOM 784 C C . LEU A 1 93 ? 34.752 -6.978 11.372 1.00 12.65 98 LEU A C 1
ATOM 785 O O . LEU A 1 93 ? 34.857 -5.739 11.572 1.00 12.36 98 LEU A O 1
ATOM 790 N N . ARG A 1 94 ? 34.603 -7.870 12.359 1.00 11.96 99 ARG A N 1
ATOM 791 C CA . ARG A 1 94 ? 34.540 -7.464 13.767 1.00 13.87 99 ARG A CA 1
ATOM 792 C C . ARG A 1 94 ? 35.895 -6.884 14.205 1.00 12.98 99 ARG A C 1
ATOM 793 O O . ARG A 1 94 ? 35.956 -5.899 14.914 1.00 11.47 99 ARG A O 1
ATOM 801 N N . LYS A 1 95 ? 36.995 -7.506 13.781 1.00 11.95 100 LYS A N 1
ATOM 802 C CA . LYS A 1 95 ? 38.312 -7.016 14.165 1.00 12.71 100 LYS A CA 1
ATOM 803 C C . LYS A 1 95 ? 38.491 -5.611 13.594 1.00 12.14 100 LYS A C 1
ATOM 804 O O . LYS A 1 95 ? 39.005 -4.712 14.276 1.00 11.72 100 LYS A O 1
ATOM 810 N N . ASP A 1 96 ? 38.009 -5.406 12.370 1.00 11.89 101 ASP A N 1
ATOM 811 C CA . ASP A 1 96 ? 38.178 -4.122 11.685 1.00 13.10 101 ASP A CA 1
ATOM 812 C C . ASP A 1 96 ? 37.330 -3.040 12.370 1.00 12.41 101 ASP A C 1
ATOM 813 O O . ASP A 1 96 ? 37.762 -1.886 12.442 1.00 12.03 101 ASP A O 1
ATOM 818 N N . ILE A 1 97 ? 36.116 -3.389 12.799 1.00 12.77 102 ILE A N 1
ATOM 819 C CA . ILE A 1 97 ? 35.249 -2.379 13.459 1.00 13.31 102 ILE A CA 1
ATOM 820 C C . ILE A 1 97 ? 35.831 -2.012 14.815 1.00 12.90 102 ILE A C 1
ATOM 821 O O . ILE A 1 97 ? 35.777 -0.852 15.237 1.00 12.52 102 ILE A O 1
ATOM 826 N N . LYS A 1 98 ? 36.416 -3.001 15.497 1.00 11.35 103 LYS A N 1
ATOM 827 C CA . LYS A 1 98 ? 37.105 -2.726 16.741 1.00 13.02 103 LYS A CA 1
ATOM 828 C C . LYS A 1 98 ? 38.293 -1.767 16.520 1.00 12.43 103 LYS A C 1
ATOM 829 O O . LYS A 1 98 ? 38.450 -0.807 17.274 1.00 12.50 103 LYS A O 1
ATOM 835 N N . ALA A 1 99 ? 39.087 -2.025 15.490 1.00 11.87 104 ALA A N 1
ATOM 836 C CA . ALA A 1 99 ? 40.196 -1.135 15.092 1.00 11.80 104 ALA A CA 1
ATOM 837 C C . ALA A 1 99 ? 39.692 0.284 14.786 1.00 11.91 104 ALA A C 1
ATOM 838 O O . ALA A 1 99 ? 40.324 1.273 15.182 1.00 10.80 104 ALA A O 1
ATOM 840 N N . PHE A 1 100 ? 38.606 0.355 14.031 1.00 10.73 105 PHE A N 1
ATOM 841 C CA . PHE A 1 100 ? 37.969 1.636 13.747 1.00 12.16 105 PHE A CA 1
ATOM 842 C C . PHE A 1 100 ? 37.606 2.364 15.037 1.00 12.00 105 PHE A C 1
ATOM 843 O O . PHE A 1 100 ? 37.928 3.546 15.190 1.00 11.99 105 PHE A O 1
ATOM 851 N N . LEU A 1 101 ? 36.930 1.674 15.962 1.00 11.95 106 LEU A N 1
ATOM 852 C CA . LEU A 1 101 ? 36.548 2.295 17.233 1.00 13.21 106 LEU A CA 1
ATOM 853 C C . LEU A 1 101 ? 37.766 2.837 17.988 1.00 13.95 106 LEU A C 1
ATOM 854 O O . LEU A 1 101 ? 37.696 3.922 18.527 1.00 14.03 106 LEU A O 1
ATOM 859 N N . GLN A 1 102 ? 38.880 2.103 17.970 1.00 13.87 107 GLN A N 1
ATOM 860 C CA . GLN A 1 102 ? 40.130 2.542 18.622 1.00 15.55 107 GLN A CA 1
ATOM 861 C C . GLN A 1 102 ? 40.696 3.821 17.981 1.00 14.33 107 GLN A C 1
ATOM 862 O O . GLN A 1 102 ? 41.089 4.772 18.685 1.00 14.16 107 GLN A O 1
ATOM 868 N N . SER A 1 103 ? 40.710 3.852 16.661 1.00 13.33 108 SER A N 1
ATOM 869 C CA . SER A 1 103 ? 41.248 5.019 15.919 1.00 13.52 108 SER A CA 1
ATOM 870 C C . SER A 1 103 ? 40.336 6.217 16.078 1.00 13.14 108 SER A C 1
ATOM 871 O O . SER A 1 103 ? 40.788 7.380 16.253 1.00 13.43 108 SER A O 1
ATOM 874 N N . PHE A 1 104 ? 39.042 5.953 15.998 1.00 12.00 109 PHE A N 1
ATOM 875 C CA . PHE A 1 104 ? 38.058 7.035 16.098 1.00 12.67 109 PHE A CA 1
ATOM 876 C C . PHE A 1 104 ? 38.130 7.643 17.504 1.00 13.36 109 PHE A C 1
ATOM 877 O O . PHE A 1 104 ? 38.101 8.875 17.692 1.00 14.55 109 PHE A O 1
ATOM 885 N N . GLU A 1 105 ? 38.271 6.784 18.498 1.00 13.47 110 GLU A N 1
ATOM 886 C CA . GLU A 1 105 ? 38.396 7.271 19.858 1.00 15.13 110 GLU A CA 1
ATOM 887 C C . GLU A 1 105 ? 39.679 8.086 20.059 1.00 15.22 110 GLU A C 1
ATOM 888 O O . GLU A 1 105 ? 39.627 9.093 20.751 1.00 15.71 110 GLU A O 1
ATOM 894 N N . ASP A 1 106 ? 40.798 7.670 19.463 1.00 15.51 111 ASP A N 1
ATOM 895 C CA . ASP A 1 106 ? 42.039 8.498 19.469 1.00 16.64 111 ASP A CA 1
ATOM 896 C C . ASP A 1 106 ? 41.737 9.919 18.986 1.00 16.25 111 ASP A C 1
ATOM 897 O O . ASP A 1 106 ? 42.191 10.913 19.596 1.00 16.45 111 ASP A O 1
ATOM 902 N N . CYS A 1 107 ? 41.053 10.014 17.844 1.00 14.91 112 CYS A N 1
ATOM 903 C CA . CYS A 1 107 ? 40.672 11.302 17.266 1.00 15.04 112 CYS A CA 1
ATOM 904 C C . CYS A 1 107 ? 39.816 12.129 18.199 1.00 14.06 112 CYS A C 1
ATOM 905 O O . CYS A 1 107 ? 40.076 13.321 18.373 1.00 14.49 112 CYS A O 1
ATOM 908 N N . VAL A 1 108 ? 38.785 11.511 18.774 1.00 12.48 113 VAL A N 1
ATOM 909 C CA . VAL A 1 108 ? 37.849 12.238 19.638 1.00 14.21 113 VAL A CA 1
ATOM 910 C C . VAL A 1 108 ? 38.560 12.780 20.894 1.00 14.61 113 VAL A C 1
ATOM 911 O O . VAL A 1 108 ? 38.288 13.895 21.352 1.00 15.36 113 VAL A O 1
ATOM 915 N N . ASP A 1 109 ? 39.470 11.984 21.437 1.00 15.27 114 ASP A N 1
ATOM 916 C CA . ASP A 1 109 ? 40.283 12.429 22.576 1.00 15.88 114 ASP A CA 1
ATOM 917 C C . ASP A 1 109 ? 41.093 13.691 22.258 1.00 15.86 114 ASP A C 1
ATOM 918 O O . ASP A 1 109 ? 41.467 14.431 23.178 1.00 15.70 114 ASP A O 1
ATOM 923 N N . ARG A 1 110 ? 41.404 13.904 20.981 1.00 15.68 115 ARG A N 1
ATOM 924 C CA . ARG A 1 110 ? 42.216 15.029 20.535 1.00 15.44 115 ARG A CA 1
ATOM 925 C C . ARG A 1 110 ? 41.387 16.229 20.087 1.00 14.86 115 ARG A C 1
ATOM 926 O O . ARG A 1 110 ? 41.951 17.228 19.617 1.00 15.79 115 ARG A O 1
ATOM 934 N N . LEU A 1 111 ? 40.065 16.155 20.257 1.00 14.25 116 LEU A N 1
ATOM 935 C CA . LEU A 1 111 ? 39.196 17.314 19.960 1.00 13.97 116 LEU A CA 1
ATOM 936 C C . LEU A 1 111 ? 39.600 18.509 20.844 1.00 14.28 116 LEU A C 1
ATOM 937 O O . LEU A 1 111 ? 39.829 18.348 22.051 1.00 14.44 116 LEU A O 1
ATOM 942 N N . VAL A 1 112 ? 39.685 19.680 20.226 1.00 14.34 117 VAL A N 1
ATOM 943 C CA . VAL A 1 112 ? 39.965 20.932 20.939 1.00 16.27 117 VAL A CA 1
ATOM 944 C C . VAL A 1 112 ? 38.716 21.319 21.744 1.00 17.06 117 VAL A C 1
ATOM 945 O O . VAL A 1 112 ? 37.585 21.245 21.231 1.00 17.07 117 VAL A O 1
ATOM 949 N N . GLU A 1 113 ? 38.927 21.739 22.995 1.00 18.18 118 GLU A N 1
ATOM 950 C CA . GLU A 1 113 ? 37.841 22.224 23.838 1.00 20.42 118 GLU A CA 1
ATOM 951 C C . GLU A 1 113 ? 38.039 23.699 24.190 1.00 20.81 118 GLU A C 1
ATOM 952 O O . GLU A 1 113 ? 39.107 24.090 24.672 1.00 21.39 118 GLU A O 1
ATOM 958 N N . LYS A 1 114 ? 37.033 24.516 23.915 1.00 21.26 119 LYS A N 1
ATOM 959 C CA . LYS A 1 114 ? 37.031 25.892 24.396 1.00 22.29 119 LYS A CA 1
ATOM 960 C C . LYS A 1 114 ? 35.650 26.248 24.930 1.00 21.79 119 LYS A C 1
ATOM 961 O O . LYS A 1 114 ? 35.515 26.574 26.112 1.00 22.50 119 LYS A O 1
ATOM 967 N N . SER A 1 115 ? 34.633 26.160 24.067 1.00 20.74 120 SER A N 1
ATOM 968 C CA . SER A 1 115 ? 33.264 26.455 24.467 1.00 20.02 120 SER A CA 1
ATOM 969 C C . SER A 1 115 ? 32.763 25.377 25.406 1.00 20.20 120 SER A C 1
ATOM 970 O O . SER A 1 115 ? 33.289 24.234 25.433 1.00 18.34 120 SER A O 1
ATOM 973 N N . PHE A 1 116 ? 31.738 25.740 26.174 1.00 18.87 121 PHE A N 1
ATOM 974 C CA . PHE A 1 116 ? 31.079 24.774 27.034 1.00 18.64 121 PHE A CA 1
ATOM 975 C C . PHE A 1 116 ? 30.557 23.599 26.216 1.00 18.00 121 PHE A C 1
ATOM 976 O O . PHE A 1 116 ? 30.740 22.433 26.617 1.00 18.71 121 PHE A O 1
ATOM 984 N N . PHE A 1 117 ? 29.898 23.899 25.089 1.00 17.89 122 PHE A N 1
ATOM 985 C CA . PHE A 1 117 ? 29.377 22.843 24.246 1.00 17.81 122 PHE A CA 1
ATOM 986 C C . PHE A 1 117 ? 30.505 21.922 23.761 1.00 16.75 122 PHE A C 1
ATOM 987 O O . PHE A 1 117 ? 30.343 20.710 23.775 1.00 17.25 122 PHE A O 1
ATOM 995 N N . SER A 1 118 ? 31.657 22.477 23.378 1.00 15.89 123 SER A N 1
ATOM 996 C CA . SER A 1 118 ? 32.752 21.602 22.919 1.00 15.78 123 SER A CA 1
ATOM 997 C C . SER A 1 118 ? 33.196 20.618 24.016 1.00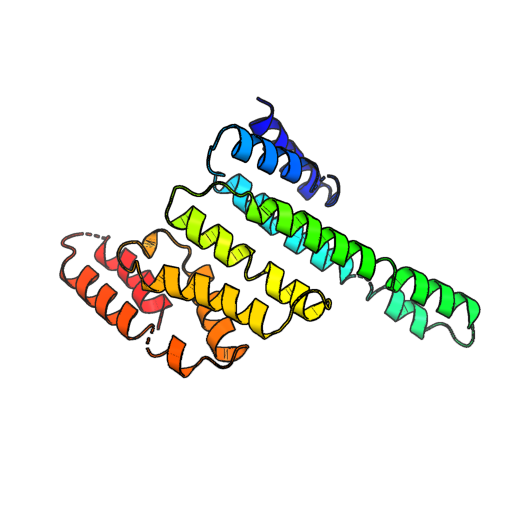 15.52 123 SER A C 1
ATOM 998 O O . SER A 1 118 ? 33.577 19.507 23.708 1.00 13.48 123 SER A O 1
ATOM 1001 N N . LYS A 1 119 ? 33.173 21.037 25.284 1.00 15.34 124 LYS A N 1
ATOM 1002 C CA . LYS A 1 119 ? 33.534 20.140 26.400 1.00 16.97 124 LYS A CA 1
ATOM 1003 C C . LYS A 1 119 ? 32.496 19.036 26.586 1.00 17.22 124 LYS A C 1
ATOM 1004 O O . LYS A 1 119 ? 32.856 17.862 26.779 1.00 16.28 124 LYS A O 1
ATOM 1010 N N . PHE A 1 120 ? 31.216 19.413 26.553 1.00 16.64 125 PHE A N 1
ATOM 1011 C CA . PHE A 1 120 ? 30.132 18.460 26.661 1.00 16.64 125 PHE A CA 1
ATOM 1012 C C . PHE A 1 120 ? 30.105 17.502 25.455 1.00 16.18 125 PHE A C 1
ATOM 1013 O O . PHE A 1 120 ? 29.918 16.284 25.620 1.00 15.98 125 PHE A O 1
ATOM 1021 N N . PHE A 1 121 ? 30.306 18.057 24.261 1.00 14.47 126 PHE A N 1
ATOM 1022 C CA . PHE A 1 121 ? 30.304 17.280 23.017 1.00 13.67 126 PHE A CA 1
ATOM 1023 C C . PHE A 1 121 ? 31.357 16.161 23.095 1.00 13.49 126 PHE A C 1
ATOM 1024 O O . PHE A 1 121 ? 31.065 15.005 22.783 1.00 14.01 126 PHE A O 1
ATOM 1032 N N . LYS A 1 122 ? 32.567 16.500 23.512 1.00 13.13 127 LYS A N 1
ATOM 1033 C CA . LYS A 1 122 ? 33.640 15.487 23.617 1.00 14.09 127 LYS A CA 1
ATOM 1034 C C . LYS A 1 122 ? 33.230 14.349 24.543 1.00 14.44 127 LYS A C 1
ATOM 1035 O O . LYS A 1 122 ? 33.446 13.161 24.233 1.00 13.99 127 LYS A O 1
ATOM 1041 N N . LEU A 1 123 ? 32.638 14.696 25.693 1.00 13.63 128 LEU A N 1
ATOM 1042 C CA . LEU A 1 123 ? 32.212 13.660 26.626 1.00 14.67 128 LEU A CA 1
ATOM 1043 C C . LEU A 1 123 ? 31.035 12.842 26.079 1.00 14.43 128 LEU A C 1
ATOM 1044 O O . LEU A 1 123 ? 30.961 11.633 26.300 1.00 15.95 128 LEU A O 1
ATOM 1049 N N . LYS A 1 124 ? 30.094 13.513 25.422 1.00 14.55 129 LYS A N 1
ATOM 1050 C CA . LYS A 1 124 ? 28.935 12.842 24.828 1.00 15.11 129 LYS A CA 1
ATOM 1051 C C . LYS A 1 124 ? 29.397 11.808 23.786 1.00 15.10 129 LYS A C 1
ATOM 1052 O O . LYS A 1 124 ? 28.929 10.654 23.790 1.00 15.76 129 LYS A O 1
ATOM 1058 N N . VAL A 1 125 ? 30.304 12.217 22.900 1.00 13.68 130 VAL A N 1
ATOM 1059 C CA . VAL A 1 125 ? 30.781 11.326 21.840 1.00 14.36 130 VAL A CA 1
ATOM 1060 C C . VAL A 1 125 ? 31.597 10.175 22.432 1.00 14.13 130 VAL A C 1
ATOM 1061 O O . VAL A 1 125 ? 31.438 9.020 22.033 1.00 15.01 130 VAL A O 1
ATOM 1065 N N . LYS A 1 126 ? 32.436 10.488 23.414 1.00 14.64 131 LYS A N 1
ATOM 1066 C CA . LYS A 1 126 ? 33.165 9.457 24.172 1.00 15.88 131 LYS A CA 1
ATOM 1067 C C . LYS A 1 126 ? 32.213 8.431 24.844 1.00 16.56 131 LYS A C 1
ATOM 1068 O O . LYS A 1 126 ? 32.510 7.229 24.862 1.00 17.22 131 LYS A O 1
ATOM 1074 N N A SER A 1 127 ? 31.106 8.924 25.397 0.50 16.09 132 SER A N 1
ATOM 1075 N N B SER A 1 127 ? 31.088 8.907 25.376 0.50 16.61 132 SER A N 1
ATOM 1076 C CA A SER A 1 127 ? 30.080 8.059 25.964 0.50 15.85 132 SER A CA 1
ATOM 1077 C CA B SER A 1 127 ? 30.092 8.017 25.973 0.50 16.95 132 SER A CA 1
ATOM 1078 C C A SER A 1 127 ? 29.537 7.124 24.875 0.50 16.37 132 SER A C 1
ATOM 1079 C C B SER A 1 127 ? 29.414 7.129 24.909 0.50 17.03 132 SER A C 1
ATOM 1080 O O A SER A 1 127 ? 29.499 5.895 25.069 0.50 16.35 132 SER A O 1
ATOM 1081 O O B SER A 1 127 ? 29.155 5.933 25.153 0.50 17.24 132 SER A O 1
ATOM 1086 N N . ASP A 1 128 ? 29.149 7.697 23.732 1.00 16.34 133 ASP A N 1
ATOM 1087 C CA . ASP A 1 128 ? 28.615 6.914 22.579 1.00 17.88 133 ASP A CA 1
ATOM 1088 C C . ASP A 1 128 ? 29.599 5.840 22.145 1.00 17.77 133 ASP A C 1
ATOM 1089 O O . ASP A 1 128 ? 29.225 4.666 21.939 1.00 17.86 133 ASP A O 1
ATOM 1094 N N . ILE A 1 129 ? 30.857 6.231 21.994 1.00 16.80 134 ILE A N 1
ATOM 1095 C CA . ILE A 1 129 ? 31.937 5.263 21.692 1.00 16.89 134 ILE A CA 1
ATOM 1096 C C . ILE A 1 129 ? 32.010 4.139 22.746 1.00 18.46 134 ILE A C 1
ATOM 1097 O O . ILE A 1 129 ? 32.126 2.950 22.397 1.00 17.76 134 ILE A O 1
ATOM 1102 N N . SER A 1 130 ? 31.954 4.509 24.025 1.00 18.53 135 SER A N 1
ATOM 1103 C CA . SER A 1 130 ? 32.045 3.508 25.106 1.00 19.64 135 SER A CA 1
ATOM 1104 C C . SER A 1 130 ? 30.932 2.455 25.033 1.00 20.43 135 SER A C 1
ATOM 1105 O O . SER A 1 130 ? 31.147 1.315 25.438 1.00 21.51 135 SER A O 1
ATOM 1108 N N . ARG A 1 131 ? 29.751 2.821 24.544 1.00 21.71 136 ARG A N 1
ATOM 1109 C CA . ARG A 1 131 ? 28.659 1.856 24.403 1.00 22.53 136 ARG A CA 1
ATOM 1110 C C . ARG A 1 131 ? 28.962 0.846 23.310 1.00 22.53 136 ARG A C 1
ATOM 1111 O O . ARG A 1 131 ? 28.694 -0.344 23.475 1.00 21.49 136 ARG A O 1
ATOM 1119 N N . TYR A 1 132 ? 29.493 1.319 22.184 1.00 20.77 137 TYR A N 1
ATOM 1120 C CA . TYR A 1 132 ? 29.980 0.368 21.182 1.00 20.90 137 TYR A CA 1
ATOM 1121 C C . TYR A 1 132 ? 31.138 -0.481 21.710 1.00 19.91 137 TYR A C 1
ATOM 1122 O O . TYR A 1 132 ? 31.154 -1.696 21.506 1.00 21.02 137 TYR A O 1
ATOM 1131 N N . LYS A 1 133 ? 32.089 0.131 22.414 1.00 19.62 138 LYS A N 1
ATOM 1132 C CA . LYS A 1 133 ? 33.248 -0.591 22.941 1.00 20.65 138 LYS A CA 1
ATOM 1133 C C . LYS A 1 133 ? 32.829 -1.648 23.963 1.00 21.39 138 LYS A C 1
ATOM 1134 O O . LYS A 1 133 ? 33.466 -2.702 24.072 1.00 22.62 138 LYS A O 1
ATOM 1140 N N . LEU A 1 134 ? 31.782 -1.341 24.718 1.00 22.07 139 LEU A N 1
ATOM 1141 C CA . LEU A 1 134 ? 31.160 -2.297 25.655 1.00 22.91 139 LEU A CA 1
ATOM 1142 C C . LEU A 1 134 ? 30.676 -3.561 24.919 1.00 23.67 139 LEU A C 1
ATOM 1143 O O . LEU A 1 134 ? 31.059 -4.688 25.266 1.00 24.19 139 LEU A O 1
ATOM 1148 N N . GLU A 1 135 ? 29.843 -3.348 23.911 1.00 23.90 140 GLU A N 1
ATOM 1149 C CA . GLU A 1 135 ? 29.351 -4.415 23.049 1.00 25.02 140 GLU A CA 1
ATOM 1150 C C . GLU A 1 135 ? 30.479 -5.232 22.395 1.00 25.34 140 GLU A C 1
ATOM 1151 O O . GLU A 1 135 ? 30.387 -6.455 22.284 1.00 25.82 140 GLU A O 1
ATOM 1157 N N . PHE A 1 136 ? 31.551 -4.560 21.979 1.00 25.47 141 PHE A N 1
ATOM 1158 C CA . PHE A 1 136 ? 32.609 -5.216 21.200 1.00 25.80 141 PHE A CA 1
ATOM 1159 C C . PHE A 1 136 ? 33.834 -5.696 21.989 1.00 26.12 141 PHE A C 1
ATOM 1160 O O . PHE A 1 136 ? 34.885 -6.005 21.400 1.00 25.71 141 PHE A O 1
ATOM 1168 N N . GLY A 1 137 ? 33.709 -5.753 23.313 1.00 25.30 142 GLY A N 1
ATOM 1169 C CA . GLY A 1 137 ? 34.761 -6.293 24.160 1.00 25.37 142 GLY A CA 1
ATOM 1170 C C . GLY A 1 137 ? 35.968 -5.408 24.363 1.00 25.82 142 GLY A C 1
ATOM 1171 O O . GLY A 1 137 ? 37.068 -5.913 24.638 1.00 25.67 142 GLY A O 1
ATOM 1172 N N . LEU A 1 138 ? 35.777 -4.088 24.247 1.00 25.50 143 LEU A N 1
ATOM 1173 C CA . LEU A 1 138 ? 36.884 -3.147 24.333 1.00 25.65 143 LEU A CA 1
ATOM 1174 C C . LEU A 1 138 ? 36.884 -2.311 25.619 1.00 26.40 143 LEU A C 1
ATOM 1175 O O . LEU A 1 138 ? 37.869 -1.605 25.923 1.00 26.08 143 LEU A O 1
ATOM 1180 N N . CYS A 1 139 ? 35.790 -2.381 26.372 1.00 26.96 144 CYS A N 1
ATOM 1181 C CA . CYS A 1 139 ? 35.766 -1.723 27.686 1.00 28.62 144 CYS A CA 1
ATOM 1182 C C . CYS A 1 139 ? 34.775 -2.384 28.630 1.00 28.41 144 CYS A C 1
ATOM 1183 O O . CYS A 1 139 ? 33.863 -3.108 28.196 1.00 28.42 144 CYS A O 1
ATOM 1186 N N . SER A 1 140 ? 34.964 -2.126 29.922 1.00 28.45 145 SER A N 1
ATOM 1187 C CA . SER A 1 140 ? 34.083 -2.665 30.960 1.00 28.22 145 SER A CA 1
ATOM 1188 C C . SER A 1 140 ? 32.835 -1.815 31.127 1.00 28.62 145 SER A C 1
ATOM 1189 O O . SER A 1 140 ? 32.799 -0.643 30.702 1.00 28.48 145 SER A O 1
ATOM 1192 N N . LEU A 1 141 ? 31.829 -2.391 31.781 1.00 28.53 146 LEU A N 1
ATOM 1193 C CA . LEU A 1 141 ? 30.587 -1.686 32.080 1.00 29.87 146 LEU A CA 1
ATOM 1194 C C . LEU A 1 141 ? 30.887 -0.493 32.978 1.00 30.15 146 LEU A C 1
ATOM 1195 O O . LEU A 1 141 ? 30.338 0.599 32.779 1.00 29.65 146 LEU A O 1
ATOM 1200 N N . GLU A 1 142 ? 31.787 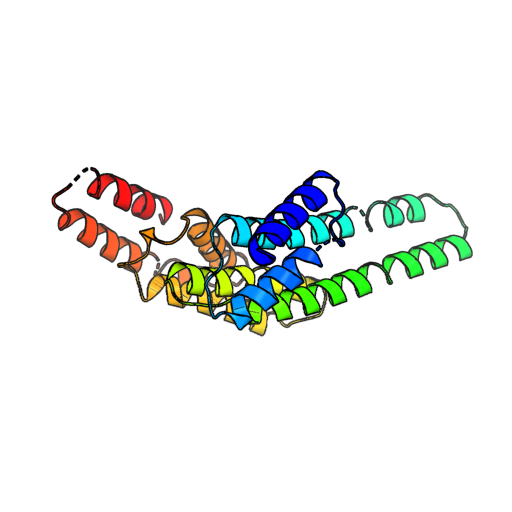-0.706 33.940 1.00 30.94 147 GLU A N 1
ATOM 1201 C CA . GLU A 1 142 ? 32.230 0.339 34.881 1.00 3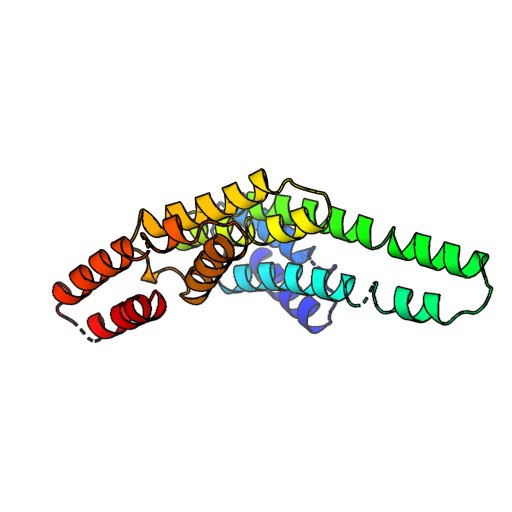1.49 147 GLU A CA 1
ATOM 1202 C C . GLU A 1 142 ? 32.821 1.545 34.149 1.00 31.27 147 GLU A C 1
ATOM 1203 O O . GLU A 1 142 ? 32.477 2.700 34.432 1.00 30.95 147 GLU A O 1
ATOM 1206 N N . ASP A 1 143 ? 33.721 1.273 33.214 1.00 31.37 148 ASP A N 1
ATOM 1207 C CA . ASP A 1 143 ? 34.388 2.349 32.488 1.00 31.43 148 ASP A CA 1
ATOM 1208 C C . ASP A 1 143 ? 33.420 3.091 31.574 1.00 30.29 148 ASP A C 1
ATOM 1209 O O . ASP A 1 143 ? 33.497 4.307 31.444 1.00 30.91 148 ASP A O 1
ATOM 1214 N N . SER A 1 144 ? 32.498 2.361 30.961 1.00 29.49 149 SER A N 1
ATOM 1215 C CA . SER A 1 144 ? 31.481 2.986 30.140 1.00 28.85 149 SER A CA 1
ATOM 1216 C C . SER A 1 144 ? 30.559 3.880 30.982 1.00 28.66 149 SER A C 1
ATOM 1217 O O . SER A 1 144 ? 30.236 5.009 30.600 1.00 28.13 149 SER A O 1
ATOM 1220 N N . LYS A 1 145 ? 30.131 3.365 32.130 1.00 28.05 150 LYS A N 1
ATOM 1221 C CA . LYS A 1 145 ? 29.230 4.102 33.020 1.00 27.70 150 LYS A CA 1
ATOM 1222 C C . LYS A 1 145 ? 29.871 5.396 33.493 1.00 26.72 150 LYS A C 1
ATOM 1223 O O . LYS A 1 145 ? 29.208 6.442 33.546 1.00 26.99 150 LYS A O 1
ATOM 1229 N N . LYS A 1 146 ? 31.146 5.312 33.857 1.00 25.26 151 LYS A N 1
ATOM 1230 C CA . LYS A 1 146 ? 31.907 6.452 34.341 1.00 25.73 151 LYS A CA 1
ATOM 1231 C C . LYS A 1 146 ? 31.920 7.607 33.330 1.00 25.02 151 LYS A C 1
ATOM 1232 O O . LYS A 1 146 ? 31.846 8.781 33.705 1.00 24.40 151 LYS A O 1
ATOM 1235 N N . ILE A 1 147 ? 32.063 7.280 32.047 1.00 24.16 152 ILE A N 1
ATOM 1236 C CA . ILE A 1 147 ? 32.141 8.328 31.029 1.00 23.27 152 ILE A CA 1
ATOM 1237 C C . ILE A 1 147 ? 30.788 9.005 30.894 1.00 22.50 152 ILE A C 1
ATOM 1238 O O . ILE A 1 147 ? 30.722 10.230 30.741 1.00 22.00 152 ILE A O 1
ATOM 1243 N N . HIS A 1 148 ? 29.714 8.218 30.977 1.00 21.75 153 HIS A N 1
ATOM 1244 C CA . HIS A 1 148 ? 28.349 8.758 30.921 1.00 22.09 153 HIS A CA 1
ATOM 1245 C C . HIS A 1 148 ? 28.070 9.661 32.139 1.00 23.06 153 HIS A C 1
ATOM 1246 O O . HIS A 1 148 ? 27.438 10.719 32.004 1.00 22.38 153 HIS A O 1
ATOM 1253 N N . GLN A 1 149 ? 28.525 9.220 33.323 1.00 23.83 154 GLN A N 1
ATOM 1254 C CA . GLN A 1 149 ? 28.443 10.027 34.551 1.00 25.51 154 GLN A CA 1
ATOM 1255 C C . GLN A 1 149 ? 29.203 11.356 34.469 1.00 24.61 154 GLN A C 1
ATOM 1256 O O . GLN A 1 149 ? 28.676 12.391 34.911 1.00 23.77 154 GLN A O 1
ATOM 1262 N N . ASP A 1 150 ? 30.417 11.325 33.920 1.00 23.74 155 ASP A N 1
ATOM 1263 C CA . ASP A 1 150 ? 31.206 12.535 33.674 1.00 24.60 155 ASP A CA 1
ATOM 1264 C C . ASP A 1 150 ? 30.488 13.556 32.793 1.00 24.04 155 ASP A C 1
ATOM 1265 O O . ASP A 1 150 ? 30.558 14.741 33.071 1.00 22.67 155 ASP A O 1
ATOM 1270 N N . ALA A 1 151 ? 29.824 13.09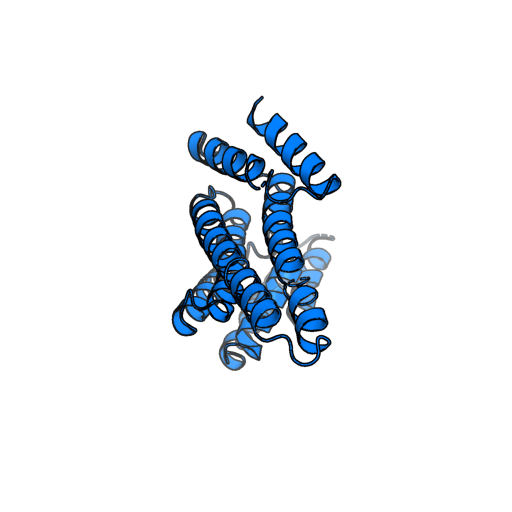6 31.732 1.00 23.37 156 ALA A N 1
ATOM 1271 C CA . ALA A 1 151 ? 29.044 14.014 30.867 1.00 23.41 156 ALA A CA 1
ATOM 1272 C C . ALA A 1 151 ? 27.837 14.590 31.607 1.00 23.84 156 ALA A C 1
ATOM 1273 O O . ALA A 1 151 ? 27.527 15.779 31.490 1.00 23.11 156 ALA A O 1
ATOM 1275 N N . PHE A 1 152 ? 27.151 13.735 32.362 1.00 24.22 157 PHE A N 1
ATOM 1276 C CA . PHE A 1 152 ? 25.961 14.149 33.119 1.00 25.16 157 PHE A CA 1
ATOM 1277 C C . PHE A 1 152 ? 26.297 15.144 34.240 1.00 25.31 157 PHE A C 1
ATOM 1278 O O . PHE A 1 152 ? 25.558 16.113 34.441 1.00 25.36 157 PHE A O 1
ATOM 1286 N N . THR A 1 153 ? 27.409 14.904 34.932 1.00 24.58 158 THR A N 1
ATOM 1287 C CA . THR A 1 153 ? 27.960 15.803 35.960 1.00 25.49 158 THR A CA 1
ATOM 1288 C C . THR A 1 153 ? 28.245 17.199 35.380 1.00 24.79 158 THR A C 1
ATOM 1289 O O . THR A 1 153 ? 27.909 18.214 35.991 1.00 23.99 158 THR A O 1
ATOM 1293 N N . LEU A 1 154 ? 28.892 17.241 34.206 1.00 23.94 159 LEU A N 1
ATOM 1294 C CA . LEU A 1 154 ? 29.248 18.515 33.582 1.00 23.73 159 LEU A CA 1
ATOM 1295 C C . LEU A 1 154 ? 27.999 19.328 33.271 1.00 24.24 159 LEU A C 1
ATOM 1296 O O . LEU A 1 154 ? 27.968 20.521 33.549 1.00 24.44 159 LEU A O 1
ATOM 1301 N N . LEU A 1 155 ? 27.001 18.671 32.690 1.00 24.92 160 LEU A N 1
ATOM 1302 C CA . LEU A 1 155 ? 25.690 19.248 32.402 1.00 27.21 160 LEU A CA 1
ATOM 1303 C C . LEU A 1 155 ? 25.090 19.877 33.660 1.00 27.70 160 LEU A C 1
ATOM 1304 O O . LEU A 1 155 ? 24.667 21.027 33.651 1.00 27.42 160 LEU A O 1
ATOM 1309 N N . CYS A 1 156 ? 25.082 19.100 34.743 1.00 28.36 161 CYS A N 1
ATOM 1310 C CA . CYS A 1 156 ? 24.447 19.509 35.996 1.00 29.60 161 CYS A CA 1
ATOM 1311 C C . CYS A 1 156 ? 25.238 20.555 36.791 1.00 29.72 161 CYS A C 1
ATOM 1312 O O . CYS A 1 156 ? 24.643 21.339 37.538 1.00 30.15 161 CYS A O 1
ATOM 1315 N N . GLU A 1 157 ? 26.556 20.592 36.637 1.00 30.00 162 GLU A N 1
ATOM 1316 C CA . GLU A 1 157 ? 27.370 21.641 37.296 1.00 30.89 162 GLU A CA 1
ATOM 1317 C C . GLU A 1 157 ? 27.237 23.035 36.677 1.00 29.77 162 GLU A C 1
ATOM 1318 O O . GLU A 1 157 ? 27.659 24.032 37.280 1.00 29.00 162 GLU A O 1
ATOM 1324 N N . HIS A 1 158 ? 26.678 23.112 35.473 1.00 28.23 163 HIS A N 1
ATOM 1325 C CA . HIS A 1 158 ? 26.590 24.396 34.786 1.00 27.66 163 HIS A CA 1
ATOM 1326 C C . HIS A 1 158 ? 25.206 24.691 34.217 1.00 26.38 163 HIS A C 1
ATOM 1327 O O . HIS A 1 158 ? 25.055 24.931 33.010 1.00 25.80 163 HIS A O 1
ATOM 1334 N N . PRO A 1 159 ? 24.195 24.731 35.104 1.00 25.62 164 PRO A N 1
ATOM 1335 C CA . PRO A 1 159 ? 22.811 24.965 34.694 1.00 25.02 164 PRO A CA 1
ATOM 1336 C C . PRO A 1 159 ? 22.619 26.292 33.957 1.00 24.91 164 PRO A C 1
ATOM 1337 O O . PRO A 1 159 ? 21.731 26.397 33.121 1.00 24.13 164 PRO A O 1
ATOM 1341 N N . ASP A 1 160 ? 23.455 27.284 34.256 1.00 25.05 165 ASP A N 1
ATOM 1342 C CA . ASP A 1 160 ? 23.401 28.574 33.566 1.00 26.06 165 ASP A CA 1
ATOM 1343 C C . ASP A 1 160 ? 23.748 28.479 32.073 1.00 25.86 165 ASP A C 1
ATOM 1344 O O . ASP A 1 160 ? 23.469 29.403 31.325 1.00 25.91 165 ASP A O 1
ATOM 1349 N N . LYS A 1 161 ? 24.391 27.388 31.657 1.00 25.25 166 LYS A N 1
ATOM 1350 C CA . LYS A 1 161 ? 24.825 27.245 30.264 1.00 24.83 166 LYS A CA 1
ATOM 1351 C C . LYS A 1 161 ? 24.043 26.165 29.509 1.00 24.06 166 LYS A C 1
ATOM 1352 O O . LYS A 1 161 ? 24.397 25.830 28.373 1.00 22.45 166 LYS A O 1
ATOM 1358 N N . ILE A 1 162 ? 22.981 25.637 30.129 1.00 23.58 167 ILE A N 1
ATOM 1359 C CA . ILE A 1 162 ? 22.189 24.522 29.537 1.00 23.79 167 ILE A CA 1
ATOM 1360 C C . ILE A 1 162 ? 21.755 24.765 28.082 1.00 23.62 167 ILE A C 1
ATOM 1361 O O . ILE A 1 162 ? 21.781 23.854 27.252 1.00 23.06 167 ILE A O 1
ATOM 1366 N N . GLU A 1 163 ? 21.405 26.007 27.768 1.00 23.89 168 GLU A N 1
ATOM 1367 C CA . GLU A 1 163 ? 20.928 26.348 26.429 1.00 23.93 168 GLU A CA 1
ATOM 1368 C C . GLU A 1 163 ? 21.998 26.231 25.334 1.00 24.40 168 GLU A C 1
ATOM 1369 O O . GLU A 1 163 ? 21.685 26.306 24.135 1.00 24.93 168 GLU A O 1
ATOM 1375 N N . GLN A 1 164 ? 23.254 26.049 25.743 1.00 23.51 169 GLN A N 1
ATOM 1376 C CA . GLN A 1 164 ? 24.339 25.854 24.799 1.00 23.75 169 GLN A CA 1
ATOM 1377 C C . GLN A 1 164 ? 24.429 24.414 24.312 1.00 23.19 169 GLN A C 1
ATOM 1378 O O . GLN A 1 164 ? 25.208 24.107 23.398 1.00 22.52 169 GLN A O 1
ATOM 1384 N N . LEU A 1 165 ? 23.617 23.544 24.909 1.00 23.06 170 LEU A N 1
ATOM 1385 C CA . LEU A 1 165 ? 23.611 22.127 24.580 1.00 23.34 170 LEU A CA 1
ATOM 1386 C C . LEU A 1 165 ? 22.312 21.750 23.883 1.00 24.82 170 LEU A C 1
ATOM 1387 O O . LEU A 1 165 ? 21.255 22.282 24.226 1.00 25.54 170 LEU A O 1
ATOM 1392 N N . PRO A 1 166 ? 22.374 20.813 22.913 1.00 25.46 171 PRO A N 1
ATOM 1393 C CA . PRO A 1 166 ? 21.151 20.317 22.284 1.00 25.45 171 PRO A CA 1
ATOM 1394 C C . PRO A 1 166 ? 20.299 19.554 23.298 1.00 25.62 171 PRO A C 1
ATOM 1395 O O . PRO A 1 166 ? 20.819 18.713 24.039 1.00 24.12 171 PRO A O 1
ATOM 1399 N N . LEU A 1 167 ? 19.002 19.852 23.342 1.00 26.12 172 LEU A N 1
ATOM 1400 C CA . LEU A 1 167 ? 18.111 19.180 24.307 1.00 26.41 172 LEU A CA 1
ATOM 1401 C C . LEU A 1 167 ? 18.054 17.658 24.124 1.00 26.84 172 LEU A C 1
ATOM 1402 O O . LEU A 1 167 ? 17.944 16.920 25.109 1.00 27.25 172 LEU A O 1
ATOM 1407 N N . GLY A 1 168 ? 18.135 17.182 22.883 1.00 26.67 173 GLY A N 1
ATOM 1408 C CA . GLY A 1 168 ? 18.157 15.745 22.645 1.00 26.81 173 GLY A CA 1
ATOM 1409 C C . GLY A 1 168 ? 19.367 15.023 23.235 1.00 26.18 173 GLY A C 1
ATOM 1410 O O . GLY A 1 168 ? 19.261 13.874 23.671 1.00 26.07 173 GLY A O 1
ATOM 1411 N N . PHE A 1 169 ? 20.520 15.690 23.251 1.00 25.88 174 PHE A N 1
ATOM 1412 C CA . PHE A 1 169 ? 21.720 15.123 23.874 1.00 26.21 174 PHE A CA 1
ATOM 1413 C C . PHE A 1 169 ? 21.466 14.933 25.356 1.00 26.13 174 PHE A C 1
ATOM 1414 O O . PHE A 1 169 ? 21.875 13.936 25.940 1.00 27.03 174 PHE A O 1
ATOM 1422 N N . ILE A 1 170 ? 20.778 15.898 25.961 1.00 26.00 175 ILE A N 1
ATOM 1423 C CA . ILE A 1 170 ? 20.511 15.870 27.394 1.00 26.16 175 ILE A CA 1
ATOM 1424 C C . ILE A 1 170 ? 19.564 14.711 27.710 1.00 26.08 175 ILE A C 1
ATOM 1425 O O . ILE A 1 170 ? 19.817 13.928 28.636 1.00 25.82 175 ILE A O 1
ATOM 1430 N N . GLN A 1 171 ? 18.502 14.591 26.912 1.00 26.17 176 GLN A N 1
ATOM 1431 C CA . GLN A 1 171 ? 17.477 13.548 27.106 1.00 26.52 176 GLN A CA 1
ATOM 1432 C C . GLN A 1 171 ? 18.025 12.144 26.925 1.00 26.92 176 GLN A C 1
ATOM 1433 O O . GLN A 1 171 ? 17.761 11.278 27.751 1.00 26.46 176 GLN A O 1
ATOM 1439 N N . ASN A 1 172 ? 18.798 11.934 25.861 1.00 27.54 177 ASN A N 1
ATOM 1440 C CA . ASN A 1 172 ? 19.459 10.653 25.623 1.00 28.48 177 ASN A CA 1
ATOM 1441 C C . ASN A 1 172 ? 20.412 10.225 26.745 1.00 28.06 177 ASN A C 1
ATOM 1442 O O . ASN A 1 172 ? 20.445 9.050 27.138 1.00 29.50 177 ASN A O 1
ATOM 1447 N N . LEU A 1 173 ? 21.211 11.160 27.253 1.00 26.85 178 LEU A N 1
ATOM 1448 C CA . LEU A 1 173 ? 22.125 10.859 28.339 1.00 26.22 178 LEU A CA 1
ATOM 1449 C C . LEU A 1 173 ? 21.380 10.501 29.619 1.00 27.03 178 LEU A C 1
ATOM 1450 O O . LEU A 1 173 ? 21.778 9.575 30.331 1.00 25.53 178 LEU A O 1
ATOM 1455 N N . ALA A 1 174 ? 20.321 11.266 29.915 1.00 26.95 179 ALA A N 1
ATOM 1456 C CA . ALA A 1 174 ? 19.463 10.993 31.067 1.00 28.99 179 ALA A CA 1
ATOM 1457 C C . ALA A 1 174 ? 18.832 9.613 30.891 1.00 29.93 179 ALA A C 1
ATOM 1458 O O . ALA A 1 174 ? 18.924 8.777 31.789 1.00 29.84 179 ALA A O 1
ATOM 1460 N N . TYR A 1 175 ? 18.234 9.377 29.724 1.00 31.70 180 TYR A N 1
ATOM 1461 C CA . TYR A 1 175 ? 17.634 8.069 29.393 1.00 34.17 180 TYR A CA 1
ATOM 1462 C C . TYR A 1 175 ? 18.619 6.899 29.547 1.00 34.63 180 TYR A C 1
ATOM 1463 O O . TYR A 1 175 ? 18.315 5.907 30.207 1.00 34.73 180 TYR A O 1
ATOM 1472 N N . ILE A 1 176 ? 19.802 7.022 28.945 1.00 35.28 181 ILE A N 1
ATOM 1473 C CA . ILE A 1 176 ? 20.820 5.965 29.043 1.00 35.65 181 ILE A CA 1
ATOM 1474 C C . ILE A 1 176 ? 21.262 5.705 30.486 1.00 36.12 181 ILE A C 1
ATOM 1475 O O . ILE A 1 176 ? 21.302 4.559 30.931 1.00 36.27 181 ILE A O 1
ATOM 1480 N N . LEU A 1 177 ? 21.581 6.760 31.230 1.00 36.28 182 LEU A N 1
ATOM 1481 C CA . LEU A 1 177 ? 22.073 6.584 32.593 1.00 37.12 182 LEU A CA 1
ATOM 1482 C C . LEU A 1 177 ? 21.035 5.957 33.525 1.00 37.92 182 LEU A C 1
ATOM 1483 O O . LEU A 1 177 ? 21.384 5.164 34.400 1.00 37.93 182 LEU A O 1
ATOM 1488 N N . SER A 1 178 ? 19.769 6.313 33.334 1.00 39.18 183 SER A N 1
ATOM 1489 C CA . SER A 1 178 ? 18.710 5.818 34.218 1.00 40.73 183 SER A CA 1
ATOM 1490 C C . SER A 1 178 ? 18.184 4.428 33.823 1.00 41.50 183 SER A C 1
ATOM 1491 O O . SER A 1 178 ? 17.868 3.616 34.695 1.00 42.01 183 SER A O 1
ATOM 1494 N N . GLU A 1 179 ? 18.110 4.153 32.521 1.00 42.17 184 GLU A N 1
ATOM 1495 C CA . GLU A 1 179 ? 17.517 2.901 32.033 1.00 43.06 184 GLU A CA 1
ATOM 1496 C C . GLU A 1 179 ? 18.525 1.773 31.785 1.00 43.06 184 GLU A C 1
ATOM 1497 O O . GLU A 1 179 ? 18.163 0.587 31.845 1.00 43.38 184 GLU A O 1
ATOM 1503 N N . LYS A 1 180 ? 19.775 2.134 31.495 1.00 42.74 185 LYS A N 1
ATOM 1504 C CA . LYS A 1 180 ? 20.797 1.155 31.089 1.00 42.49 185 LYS A CA 1
ATOM 1505 C C . LYS A 1 180 ? 21.904 1.007 32.117 1.00 41.87 185 LYS A C 1
ATOM 1506 O O . LYS A 1 180 ? 22.588 -0.017 32.156 1.00 42.13 185 LYS A O 1
ATOM 1512 N N . TYR A 1 181 ? 22.089 2.020 32.949 1.00 40.86 186 TYR A N 1
ATOM 1513 C CA . TYR A 1 181 ? 23.170 1.984 33.925 1.00 40.38 186 TYR A CA 1
ATOM 1514 C C . TYR A 1 181 ? 22.662 1.998 35.366 1.00 40.17 186 TYR A C 1
ATOM 1515 O O . TYR A 1 181 ? 23.450 2.127 36.307 1.00 39.72 186 TYR A O 1
ATOM 1524 N N . GLY A 1 182 ? 21.346 1.833 35.518 1.00 40.41 187 GLY A N 1
ATOM 1525 C CA . GLY A 1 182 ? 20.707 1.722 36.826 1.00 40.54 187 GLY A CA 1
ATOM 1526 C C . GLY A 1 182 ? 20.956 2.925 37.720 1.00 40.75 187 GLY A C 1
ATOM 1527 O O . GLY A 1 182 ? 21.271 2.774 38.903 1.00 40.69 187 GLY A O 1
ATOM 1528 N N . GLU A 1 183 ? 20.841 4.120 37.145 1.00 40.64 188 GLU A N 1
ATOM 1529 C CA . GLU A 1 183 ? 20.965 5.358 37.919 1.00 40.65 188 GLU A CA 1
ATOM 1530 C C . GLU A 1 183 ? 19.669 6.169 37.901 1.00 40.48 188 GLU A C 1
ATOM 1531 O O . GLU A 1 183 ? 19.711 7.399 37.934 1.00 40.30 188 GLU A O 1
ATOM 1537 N N . LYS A 1 184 ? 18.528 5.480 37.869 1.00 40.07 189 LYS A N 1
ATOM 1538 C CA . LYS A 1 184 ? 17.222 6.143 37.806 1.00 40.16 189 LYS A CA 1
ATOM 1539 C C . LYS A 1 184 ? 17.013 7.158 38.937 1.00 40.08 189 LYS A C 1
ATOM 1540 O O . LYS A 1 184 ? 16.477 8.251 38.710 1.00 40.10 189 LYS A O 1
ATOM 1542 N N . LYS A 1 185 ? 17.471 6.800 40.135 1.00 39.58 190 LYS A N 1
ATOM 1543 C CA . LYS A 1 185 ? 17.341 7.648 41.313 1.00 38.91 190 LYS A CA 1
ATOM 1544 C C . LYS A 1 185 ? 18.239 8.886 41.249 1.00 38.27 190 LYS A C 1
ATOM 1545 O O . LYS A 1 185 ? 17.779 10.000 41.546 1.00 37.78 190 LYS A O 1
ATOM 1547 N N . GLN A 1 186 ? 19.508 8.690 40.881 1.00 37.01 191 GLN A N 1
ATOM 1548 C CA . GLN A 1 186 ? 20.467 9.791 40.764 1.00 36.48 191 GLN A CA 1
ATOM 1549 C C . GLN A 1 186 ? 19.995 10.802 39.724 1.00 34.96 191 GLN A C 1
ATOM 1550 O O . GLN A 1 186 ? 19.955 12.005 39.987 1.00 34.21 191 GLN A O 1
ATOM 1556 N N . VAL A 1 187 ? 19.632 10.291 38.553 1.00 33.66 192 VAL A N 1
ATOM 1557 C CA . VAL A 1 187 ? 19.199 11.112 37.441 1.00 32.65 192 VAL A CA 1
ATOM 1558 C C . VAL A 1 187 ? 17.933 11.914 37.778 1.00 32.83 192 VAL A C 1
ATOM 1559 O O . VAL A 1 187 ? 17.855 13.100 37.475 1.00 30.99 192 VAL A O 1
ATOM 1563 N N . PHE A 1 188 ? 16.940 11.258 38.384 1.00 33.02 193 PHE A N 1
ATOM 1564 C CA . PHE A 1 188 ? 15.688 11.933 38.735 1.00 33.62 193 PHE A CA 1
ATOM 1565 C C . PHE A 1 188 ? 15.967 13.067 39.738 1.00 32.79 193 PHE A C 1
ATOM 1566 O O . PHE A 1 188 ? 15.423 14.173 39.608 1.00 32.31 193 PHE A O 1
ATOM 1574 N N . ASN A 1 189 ? 16.810 12.776 40.723 1.00 31.70 194 ASN A N 1
ATOM 1575 C CA . ASN A 1 189 ? 17.218 13.746 41.735 1.00 31.89 194 ASN A CA 1
ATOM 1576 C C . ASN A 1 189 ? 17.965 14.950 41.145 1.00 30.97 194 ASN A C 1
ATOM 1577 O O . ASN A 1 189 ? 17.644 16.113 41.447 1.00 30.54 194 ASN A O 1
ATOM 1598 N N . LEU A 1 191 ? 18.056 15.982 38.002 1.00 27.23 196 LEU A N 1
ATOM 1599 C CA . LEU A 1 191 ? 17.200 16.721 37.062 1.00 26.47 196 LEU A CA 1
ATOM 1600 C C . LEU A 1 191 ? 16.093 17.498 37.788 1.00 25.57 196 LEU A C 1
ATOM 1601 O O . LEU A 1 191 ? 15.571 18.488 37.263 1.00 24.72 196 LEU A O 1
ATOM 1606 N N . ASN A 1 192 ? 15.717 17.020 38.972 1.00 24.75 197 ASN A N 1
ATOM 1607 C CA . ASN A 1 192 ? 14.751 17.740 39.810 1.00 24.79 197 ASN A CA 1
ATOM 1608 C C . ASN A 1 192 ? 15.363 19.071 40.207 1.00 23.22 197 ASN A C 1
ATOM 1609 O O . ASN A 1 192 ? 14.746 20.124 40.051 1.00 24.07 197 ASN A O 1
ATOM 1614 N N . SER A 1 193 ? 16.600 19.003 40.686 1.00 22.34 198 SER A N 1
ATOM 1615 C CA . SER A 1 193 ? 17.399 20.168 41.054 1.00 22.09 198 SER A CA 1
ATOM 1616 C C . SER A 1 193 ? 17.664 21.103 39.877 1.00 22.00 198 SER A C 1
ATOM 1617 O O . SER A 1 193 ? 17.552 22.329 40.012 1.00 20.86 198 SER A O 1
ATOM 1620 N N . LEU A 1 194 ? 18.027 20.530 38.729 1.00 22.15 199 LEU A N 1
ATOM 1621 C CA . LEU A 1 194 ? 18.254 21.338 37.524 1.00 21.99 199 LEU A CA 1
ATOM 1622 C C . LEU A 1 194 ? 16.968 22.064 37.135 1.00 21.33 199 LEU A C 1
ATOM 1623 O O . LEU A 1 194 ? 17.024 23.232 36.798 1.00 20.59 199 LEU A O 1
ATOM 1628 N N . GLY A 1 195 ? 15.830 21.357 37.194 1.00 21.42 200 GLY A N 1
ATOM 1629 C CA . GLY A 1 195 ? 14.481 21.922 36.959 1.00 22.03 200 GLY A CA 1
ATOM 1630 C C . GLY A 1 195 ? 14.197 23.165 37.794 1.00 22.17 200 GLY A C 1
ATOM 1631 O O . GLY A 1 195 ? 13.747 24.186 37.266 1.00 22.01 200 GLY A O 1
ATOM 1632 N N . LYS A 1 196 ? 14.470 23.084 39.090 1.00 21.76 201 LYS A N 1
ATOM 1633 C CA . LYS A 1 196 ? 14.281 24.211 40.007 1.00 21.48 201 LYS A CA 1
ATOM 1634 C C . LYS A 1 196 ? 15.162 25.389 39.618 1.00 20.89 201 LYS A C 1
ATOM 1635 O O . LYS A 1 196 ? 14.724 26.537 39.659 1.00 20.11 201 LYS A O 1
ATOM 1641 N N . ILE A 1 197 ? 16.394 25.108 39.198 1.00 19.59 202 ILE A N 1
ATOM 1642 C CA . ILE A 1 197 ? 17.299 26.185 38.816 1.00 19.93 202 ILE A CA 1
ATOM 1643 C C . ILE A 1 197 ? 16.748 26.867 37.566 1.00 20.15 202 ILE A C 1
ATOM 1644 O O . ILE A 1 197 ? 16.836 28.089 37.431 1.00 20.57 202 ILE A O 1
ATOM 1649 N N . LEU A 1 198 ? 16.164 26.079 36.666 1.00 20.64 203 LEU A N 1
ATOM 1650 C CA . LEU A 1 198 ? 15.603 26.677 35.436 1.00 21.05 203 LEU A CA 1
ATOM 1651 C C . LEU A 1 198 ? 14.333 27.468 35.740 1.00 22.02 203 LEU A C 1
ATOM 1652 O O . LEU A 1 198 ? 14.105 28.520 35.137 1.00 22.36 203 LEU A O 1
ATOM 1657 N N . GLU A 1 199 ? 13.501 26.956 36.648 1.00 22.12 204 GLU A N 1
ATOM 1658 C CA . GLU A 1 199 ? 12.327 27.719 37.112 1.00 23.52 204 GLU A CA 1
ATOM 1659 C C . GLU A 1 199 ? 12.725 29.098 37.609 1.00 23.39 204 GLU A C 1
ATOM 1660 O O . GLU A 1 199 ? 12.073 30.099 37.277 1.00 24.00 204 GLU A O 1
ATOM 1666 N N . LEU A 1 200 ? 13.805 29.171 38.388 1.00 22.72 205 LEU A N 1
ATOM 1667 C CA . LEU A 1 200 ? 14.318 30.459 38.872 1.00 22.94 205 LEU A CA 1
ATOM 1668 C C . LEU A 1 200 ? 14.836 31.334 37.731 1.00 22.79 205 LEU A C 1
ATOM 1669 O O . LEU A 1 200 ? 14.526 32.536 37.694 1.00 23.65 205 LEU A O 1
ATOM 1674 N N . GLN A 1 201 ? 15.618 30.757 36.815 1.00 23.03 206 GLN A N 1
ATOM 1675 C CA . GLN A 1 201 ? 16.101 31.491 35.646 1.00 23.44 206 GLN A CA 1
ATOM 1676 C C . GLN A 1 201 ? 14.915 32.134 34.919 1.00 23.49 206 GLN A C 1
ATOM 1677 O O . GLN A 1 201 ? 15.004 33.302 34.518 1.00 23.52 206 GLN A O 1
ATOM 1683 N N . ILE A 1 202 ? 13.838 31.366 34.743 1.00 23.57 207 ILE A N 1
ATOM 1684 C CA . ILE A 1 202 ? 12.635 31.876 34.050 1.00 24.85 207 ILE A CA 1
ATOM 1685 C C . ILE A 1 202 ? 12.012 33.037 34.816 1.00 25.77 207 ILE A C 1
ATOM 1686 O O . ILE A 1 202 ? 11.756 34.100 34.235 1.00 26.20 207 ILE A O 1
ATOM 1691 N N . LYS A 1 203 ? 11.815 32.850 36.122 1.00 26.38 208 LYS A N 1
ATOM 1692 C CA . LYS A 1 203 ? 11.300 33.907 36.994 1.00 28.27 208 LYS A CA 1
ATOM 1693 C C . LYS A 1 203 ? 12.102 35.206 36.890 1.00 29.50 208 LYS A C 1
ATOM 1694 O O . LYS A 1 203 ? 11.520 36.300 36.832 1.00 30.04 208 LYS A O 1
ATOM 1700 N N . GLU A 1 204 ? 13.427 35.088 36.837 1.00 30.17 209 GLU A N 1
ATOM 1701 C CA . GLU A 1 204 ? 14.314 36.238 36.857 1.00 31.40 209 GLU A CA 1
ATOM 1702 C C . GLU A 1 204 ? 14.592 36.854 35.467 1.00 31.80 209 GLU A C 1
ATOM 1703 O O . GLU A 1 204 ? 15.201 37.927 35.370 1.00 32.37 209 GLU A O 1
ATOM 1709 N N . GLN A 1 205 ? 14.140 36.188 34.404 1.00 31.25 210 GLN A N 1
ATOM 1710 C CA . GLN A 1 205 ? 14.381 36.649 33.040 1.00 31.12 210 GLN A CA 1
ATOM 1711 C C . GLN A 1 205 ? 13.267 37.608 32.644 1.00 31.11 210 GLN A C 1
ATOM 1712 O O . GLN A 1 205 ? 12.119 37.198 32.559 1.00 30.80 210 GLN A O 1
ATOM 1718 N N . GLU A 1 206 ? 13.607 38.878 32.428 1.00 30.71 211 GLU A N 1
ATOM 1719 C CA . GLU A 1 206 ? 12.641 39.915 32.038 1.00 30.91 211 GLU A CA 1
ATOM 1720 C C . GLU A 1 206 ? 12.038 39.691 30.653 1.00 31.01 211 GLU A C 1
ATOM 1721 O O . GLU A 1 206 ? 10.838 39.914 30.447 1.00 31.97 211 GLU A O 1
ATOM 1723 N N . ASN A 1 207 ? 12.862 39.257 29.702 1.00 30.86 212 ASN A N 1
ATOM 1724 C CA . ASN A 1 207 ? 12.410 39.103 28.329 1.00 30.53 212 ASN A CA 1
ATOM 1725 C C . ASN A 1 207 ? 11.477 37.901 28.139 1.00 30.72 212 ASN A C 1
ATOM 1726 O O . ASN A 1 207 ? 11.806 36.766 28.494 1.00 29.76 212 ASN A O 1
ATOM 1739 N N . ASP A 1 209 ? 10.327 36.400 25.314 1.00 28.42 214 ASP A N 1
ATOM 1740 C CA . ASP A 1 209 ? 10.808 35.427 24.344 1.00 27.57 214 ASP A CA 1
ATOM 1741 C C . ASP A 1 209 ? 11.864 34.530 25.005 1.00 26.58 214 ASP A C 1
ATOM 1742 O O . ASP A 1 209 ? 11.845 33.316 24.816 1.00 26.11 214 ASP A O 1
ATOM 1747 N N . ARG A 1 210 ? 12.767 35.133 25.781 1.00 25.00 215 ARG A N 1
ATOM 1748 C CA . ARG A 1 210 ? 13.784 34.355 26.515 1.00 24.17 215 ARG A CA 1
ATOM 1749 C C . ARG A 1 210 ? 13.166 33.385 27.536 1.00 23.53 215 ARG A C 1
ATOM 1750 O O . ARG A 1 210 ? 13.620 32.252 27.644 1.00 22.64 215 ARG A O 1
ATOM 1758 N N . LYS A 1 211 ? 12.149 33.837 28.284 1.00 22.78 216 LYS A N 1
ATOM 1759 C CA . LYS A 1 211 ? 11.392 32.968 29.192 1.00 22.89 216 LYS A CA 1
ATOM 1760 C C . LYS A 1 211 ? 10.906 31.709 28.451 1.00 22.41 216 LYS A C 1
ATOM 1761 O O . LYS A 1 211 ? 11.081 30.582 28.943 1.00 21.53 216 LYS A O 1
ATOM 1767 N N . ALA A 1 212 ? 10.313 31.905 27.270 1.00 21.64 217 ALA A N 1
ATOM 1768 C CA . ALA A 1 212 ? 9.799 30.773 26.471 1.00 21.93 217 ALA A CA 1
ATOM 1769 C C . ALA A 1 212 ? 10.926 29.836 26.010 1.00 21.53 217 ALA A C 1
ATOM 1770 O O . ALA A 1 212 ? 10.759 28.611 25.986 1.00 21.48 217 ALA A O 1
ATOM 1772 N N . GLN A 1 213 ? 12.059 30.417 25.625 1.00 21.89 218 GLN A N 1
ATOM 1773 C CA . GLN A 1 213 ? 13.227 29.613 25.194 1.00 22.35 218 GLN A CA 1
ATOM 1774 C C . GLN A 1 213 ? 13.728 28.667 26.293 1.00 21.75 218 GLN A C 1
ATOM 1775 O O . GLN A 1 213 ? 13.948 27.484 26.054 1.00 22.28 218 GLN A O 1
ATOM 1781 N N . ILE A 1 214 ? 13.886 29.193 27.502 1.00 21.78 219 ILE A N 1
ATOM 1782 C CA . ILE A 1 214 ? 14.283 28.384 28.676 1.00 21.11 219 ILE A CA 1
ATOM 1783 C C . ILE A 1 214 ? 13.186 27.358 29.018 1.00 21.29 219 ILE A C 1
ATOM 1784 O O . ILE A 1 214 ? 13.473 26.229 29.384 1.00 21.37 219 ILE A O 1
ATOM 1789 N N . THR A 1 215 ? 11.917 27.756 28.896 1.00 21.54 220 THR A N 1
ATOM 1790 C CA . THR A 1 215 ? 10.811 26.810 29.133 1.00 20.99 220 THR A CA 1
ATOM 1791 C C . THR A 1 215 ? 10.904 25.539 28.263 1.00 21.16 220 THR A C 1
ATOM 1792 O O . THR A 1 215 ? 10.506 24.468 28.702 1.00 21.17 220 THR A O 1
ATOM 1796 N N . VAL A 1 216 ? 11.455 25.655 27.053 1.00 20.91 221 VAL A N 1
ATOM 1797 C CA . VAL A 1 216 ? 11.613 24.502 26.169 1.00 21.35 221 VAL A CA 1
ATOM 1798 C C . VAL A 1 216 ? 12.493 23.451 26.852 1.00 21.36 221 VAL A C 1
ATOM 1799 O O . VAL A 1 216 ? 12.200 22.262 26.818 1.00 21.51 221 VAL A O 1
ATOM 1803 N N . TYR A 1 217 ? 13.563 23.915 27.487 1.00 21.53 222 TYR A N 1
ATOM 1804 C CA . TYR A 1 217 ? 14.474 23.024 28.223 1.00 22.11 222 TYR A CA 1
ATOM 1805 C C . TYR A 1 217 ? 13.829 22.504 29.499 1.00 22.59 222 TYR A C 1
ATOM 1806 O O . TYR A 1 217 ? 13.940 21.309 29.803 1.00 22.09 222 TYR A O 1
ATOM 1815 N N . LEU A 1 218 ? 13.129 23.382 30.224 1.00 23.13 223 LEU A N 1
ATOM 1816 C CA . LEU A 1 218 ? 12.450 22.966 31.451 1.00 24.87 223 LEU A CA 1
ATOM 1817 C C . LEU A 1 218 ? 11.453 21.835 31.159 1.00 25.61 223 LEU A C 1
ATOM 1818 O O . LEU A 1 218 ? 11.443 20.804 31.839 1.00 25.47 223 LEU A O 1
ATOM 1823 N N . GLN A 1 219 ? 10.636 22.024 30.131 1.00 26.67 224 GLN A N 1
ATOM 1824 C CA . GLN A 1 219 ? 9.684 20.999 29.726 1.00 29.08 224 GLN A CA 1
ATOM 1825 C C . GLN A 1 219 ? 10.407 19.722 29.264 1.00 30.12 224 GLN A C 1
ATOM 1826 O O . GLN A 1 219 ? 10.023 18.604 29.646 1.00 30.55 224 GLN A O 1
ATOM 1832 N N . GLY A 1 220 ? 11.463 19.911 28.474 1.00 31.01 225 GLY A N 1
ATOM 1833 C CA . GLY A 1 220 ? 12.214 18.827 27.868 1.00 33.24 225 GLY A CA 1
ATOM 1834 C C . GLY A 1 220 ? 12.809 17.918 28.910 1.00 35.17 225 GLY A C 1
ATOM 1835 O O . GLY A 1 220 ? 12.864 16.699 28.726 1.00 35.25 225 GLY A O 1
ATOM 1836 N N . ILE A 1 221 ? 13.235 18.528 30.010 1.00 37.09 226 ILE A N 1
ATOM 1837 C CA . ILE A 1 221 ? 13.846 17.833 31.139 1.00 39.40 226 ILE A CA 1
ATOM 1838 C C . ILE A 1 221 ? 12.874 16.983 31.955 1.00 40.70 226 ILE A C 1
ATOM 1839 O O . ILE A 1 221 ? 13.283 15.974 32.540 1.00 41.52 226 ILE A O 1
ATOM 1844 N N . LYS A 1 222 ? 11.604 17.382 31.992 1.00 42.14 227 LYS A N 1
ATOM 1845 C CA . LYS A 1 222 ? 10.568 16.649 32.732 1.00 43.06 227 LYS A CA 1
ATOM 1846 C C . LYS A 1 222 ? 10.111 15.359 32.029 1.00 43.91 227 LYS A C 1
ATOM 1847 O O . LYS A 1 222 ? 10.512 15.054 30.893 1.00 45.00 227 LYS A O 1
#

Organism: Cryptosporidium parvum (strain Iowa II) (NCBI:txid353152)

Secondary structure (DSSP, 8-state):
-HHHHHHHHHHHHHHTT-S---HHHHHHHHHHHHHT----HHHHHHHHHHHHHHHHHHH--HHHHHHHHHS-S-HHHHHHHHHHHHHHHHHHHHHHHHHHHHHHT----SHHHHHHHHHHHHHHHHHHHHTTSS-HHHHHHHHHHHHHHHHH-GGGGGGS-HHHHHHHHHHHHHTSS-HHHHH--HHHHHHHHHHHHH----HHHHHHHHHHHH-

B-factor: mean 23.18, std 8.84, range [9.96, 61.56]